Protein AF-A0A126LAU1-F1 (afdb_monomer_lite)

Secondary structure (DSSP, 8-state):
--------------------SHHHHHHHHHHHHHHHHHHHHHHHHHHHHTHHHHHHTTSHHHHHHHHHHTTT-EEE-SSSTTEEEEE-----TTTS-HHHHHHHHHTSSS---EEEEEEEEETT---SS-TTS--TTSEEEEEETTS-EEEE-TTSTTEEEEEESSHHHHHHHTTTT-HHHHHHTT--SS----TTGGG--SHHHHHHHHHHTTT-EEE-SSSTTEEEE-------GGG---HHHHHHHHTSEEEEEEEETT--GGGSEEEEE-TT--EEEEETT-TT---EEEESSHHHHHHHTTHHHH---EEESS--TTSPPPPPTTSHHHHHHHHTT-TT-HHHHHHHHHHHHHSTT-----SS-----

Sequence (373 aa):
METTKNRRVRFTGGLHEPAQDSTMCGNAELQSRERTKTRQRVYNESKRDLVDLLRVYTCLNSVRMFTFVNFGRRIPLAWPEGYQLVINNCRDENEYTDEKLDELAGLVCCPERLVVLGYVKKRGGIGSEPCYWFSKGDIVVLLGGAGRVYAHTWLLPQQLCRVGDTIDDFLRKGLKRFYYAHQLVSSLQFEVEDPEVDGVRSCRDVLCFRDRHIGRSFALRWPKNETLLFHRRRDSLAFVMCDEARRRLAEMCFFGSFGYKYFGDEGRISLYVTDDGQIFGFNDNDEDGRPRFVAEDFQQFRRIGVTQYYKSYVFRREQPEWALLPTCHLSRMFYQKTWRQADADVLFLIARNDERKKFPDAGTRSAVHDVVR

InterPro domains:
  IPR003360 US22-like [PF02393] (71-182)

Structure (mmCIF, N/CA/C/O backbone):
data_AF-A0A126LAU1-F1
#
_entry.id   AF-A0A126LAU1-F1
#
loop_
_atom_site.group_PDB
_atom_site.id
_atom_site.type_symbol
_atom_site.label_atom_id
_atom_site.label_alt_id
_atom_site.label_comp_id
_atom_site.label_asym_id
_atom_site.label_entity_id
_atom_site.label_seq_id
_atom_site.pdbx_PDB_ins_code
_atom_site.Cartn_x
_atom_site.Cartn_y
_atom_site.Cartn_z
_atom_site.occupancy
_atom_site.B_iso_or_equiv
_atom_site.auth_seq_id
_atom_site.auth_comp_id
_atom_site.auth_asym_id
_atom_site.auth_atom_id
_atom_site.pdbx_PDB_model_num
ATOM 1 N N . MET A 1 1 ? -60.721 55.797 35.625 1.00 35.62 1 MET A N 1
ATOM 2 C CA . MET A 1 1 ? -59.598 54.910 35.989 1.00 35.62 1 MET A CA 1
ATOM 3 C C . MET A 1 1 ? -58.668 54.834 34.799 1.00 35.62 1 MET A C 1
ATOM 5 O O . MET A 1 1 ? -59.108 54.501 33.706 1.00 35.62 1 MET A O 1
ATOM 9 N N . GLU A 1 2 ? -57.448 55.311 35.006 1.00 30.48 2 GLU A N 1
ATOM 10 C CA . GLU A 1 2 ? -56.430 55.582 33.994 1.00 30.48 2 GLU A CA 1
ATOM 11 C C . GLU A 1 2 ? -56.057 54.327 33.198 1.00 30.48 2 GLU A C 1
ATOM 13 O O . GLU A 1 2 ? -55.737 53.291 33.771 1.00 30.48 2 GLU A O 1
ATOM 18 N N . THR A 1 3 ? -56.052 54.432 31.870 1.00 30.42 3 THR A N 1
ATOM 19 C CA . THR A 1 3 ? -55.333 53.492 31.003 1.00 30.42 3 THR A CA 1
ATOM 20 C C . THR A 1 3 ? -54.277 54.280 30.242 1.00 30.42 3 THR A C 1
ATOM 22 O O . THR A 1 3 ? -54.545 55.109 29.372 1.00 30.42 3 THR A O 1
ATOM 25 N N . THR A 1 4 ? -53.047 54.096 30.697 1.00 31.89 4 THR A N 1
ATOM 26 C CA . THR A 1 4 ? -51.852 54.852 30.348 1.00 31.89 4 THR A CA 1
ATOM 27 C C . THR A 1 4 ? -51.399 54.549 28.921 1.00 31.89 4 THR A C 1
ATOM 29 O O . THR A 1 4 ? -51.119 53.410 28.552 1.00 31.89 4 THR A O 1
ATOM 32 N N . LYS A 1 5 ? -51.257 55.613 28.121 1.00 32.59 5 LYS A N 1
ATOM 33 C CA . LYS A 1 5 ? -50.411 55.637 26.922 1.00 32.59 5 LYS A CA 1
ATOM 34 C C . LYS A 1 5 ? -48.984 55.272 27.328 1.00 32.59 5 LYS A C 1
ATOM 36 O O . LYS A 1 5 ? -48.445 55.909 28.228 1.00 32.59 5 LYS A O 1
ATOM 41 N N . ASN A 1 6 ? -48.334 54.360 26.605 1.00 28.55 6 ASN A N 1
ATOM 42 C CA . ASN A 1 6 ? -46.876 54.324 26.610 1.00 28.55 6 ASN A CA 1
ATOM 43 C C . ASN A 1 6 ? -46.277 54.083 25.224 1.00 28.55 6 ASN A C 1
ATOM 45 O O . ASN A 1 6 ? -46.702 53.229 24.447 1.00 28.55 6 ASN A O 1
ATOM 49 N N . ARG A 1 7 ? -45.306 54.949 24.933 1.00 28.05 7 ARG A N 1
ATOM 50 C CA . ARG A 1 7 ? -44.534 55.097 23.702 1.00 28.05 7 ARG A CA 1
ATOM 51 C C . ARG A 1 7 ? -43.833 53.792 23.323 1.00 28.05 7 ARG A C 1
ATOM 53 O O . ARG A 1 7 ? -43.187 53.167 24.157 1.00 28.05 7 ARG A O 1
ATOM 60 N N . ARG A 1 8 ? -43.858 53.463 22.027 1.00 27.23 8 ARG A N 1
ATOM 61 C CA . ARG A 1 8 ? -42.934 52.499 21.413 1.00 27.23 8 ARG A CA 1
ATOM 62 C C . ARG A 1 8 ? -41.501 53.014 21.560 1.00 27.23 8 ARG A C 1
ATOM 64 O O . ARG A 1 8 ? -41.108 53.953 20.872 1.00 27.23 8 ARG A O 1
ATOM 71 N N . VAL A 1 9 ? -40.734 52.377 22.435 1.00 29.67 9 VAL A N 1
ATOM 72 C CA . VAL A 1 9 ? -39.275 52.490 22.480 1.00 29.67 9 VAL A CA 1
ATOM 73 C C . VAL A 1 9 ? -38.712 51.455 21.504 1.00 29.67 9 VAL A C 1
ATOM 75 O O . VAL A 1 9 ? -38.954 50.259 21.653 1.00 29.67 9 VAL A O 1
ATOM 78 N N . ARG A 1 10 ? -37.999 51.919 20.470 1.00 26.50 10 ARG A N 1
ATOM 79 C CA . ARG A 1 10 ? -37.157 51.069 19.619 1.00 26.50 10 ARG A CA 1
ATOM 80 C C . ARG A 1 10 ? -35.957 50.625 20.452 1.00 26.50 10 ARG A C 1
ATOM 82 O O . ARG A 1 10 ? -35.091 51.445 20.733 1.00 26.50 10 ARG A O 1
ATOM 89 N N . PHE A 1 11 ? -35.901 49.345 20.800 1.00 27.23 11 PHE A N 1
ATOM 90 C CA . PHE A 1 11 ? -34.659 48.702 21.211 1.00 27.23 11 PHE A CA 1
ATOM 91 C C . PHE A 1 11 ? -34.049 47.992 20.004 1.00 27.23 11 PHE A C 1
ATOM 93 O O . PHE A 1 11 ? -34.631 47.078 19.425 1.00 27.23 11 PHE A O 1
ATOM 100 N N . THR A 1 12 ? -32.878 48.474 19.610 1.00 32.56 12 THR A N 1
ATOM 101 C CA . THR A 1 12 ? -31.938 47.824 18.704 1.00 32.56 12 THR A CA 1
ATOM 102 C C . THR A 1 12 ? -31.334 46.613 19.415 1.00 32.56 12 THR A C 1
ATOM 104 O O . THR A 1 12 ? -30.447 46.768 20.249 1.00 32.56 12 THR A O 1
ATOM 107 N N . GLY A 1 13 ? -31.831 45.416 19.110 1.00 26.77 13 GLY A N 1
ATOM 108 C CA . GLY A 1 13 ? -31.193 44.150 19.467 1.00 26.77 13 GLY A CA 1
ATOM 109 C C . GLY A 1 13 ? -30.759 43.462 18.183 1.00 26.77 13 GLY A C 1
ATOM 110 O O . GLY A 1 13 ? -31.605 42.982 17.433 1.00 26.77 13 GLY A O 1
ATOM 111 N N . GLY A 1 14 ? -29.460 43.502 17.892 1.00 25.09 14 GLY A N 1
ATOM 112 C CA . GLY A 1 14 ? -28.881 42.859 16.720 1.00 25.09 14 GLY A CA 1
ATOM 113 C C . GLY A 1 14 ? -29.117 41.353 16.756 1.00 25.09 14 GLY A C 1
ATOM 114 O O . GLY A 1 14 ? -28.697 40.673 17.690 1.00 25.09 14 GLY A O 1
ATOM 115 N N . LEU A 1 15 ? -29.771 40.837 15.719 1.00 28.17 15 LEU A N 1
ATOM 116 C CA . LEU A 1 15 ? -29.673 39.433 15.350 1.00 28.17 15 LEU A CA 1
ATOM 117 C C . LEU A 1 15 ? -28.261 39.225 14.797 1.00 28.17 15 LEU A C 1
ATOM 119 O O . LEU A 1 15 ? -27.997 39.483 13.626 1.00 28.17 15 LEU A O 1
ATOM 123 N N . HIS A 1 16 ? -27.335 38.817 15.662 1.00 28.08 16 HIS A N 1
ATOM 124 C CA . HIS A 1 16 ? -26.109 38.182 15.205 1.00 28.08 16 HIS A CA 1
ATOM 125 C C . HIS A 1 16 ? -26.482 36.791 14.688 1.00 28.08 16 HIS A C 1
ATOM 127 O O . HIS A 1 16 ? -26.662 35.851 15.459 1.00 28.08 16 HIS A O 1
ATOM 133 N N . GLU A 1 17 ? -26.619 36.673 13.370 1.00 29.30 17 GLU A N 1
ATOM 134 C CA . GLU A 1 17 ? -26.402 35.402 12.687 1.00 29.30 17 GLU A CA 1
ATOM 135 C C . GLU A 1 17 ? -24.989 34.908 13.045 1.00 29.30 17 GLU A C 1
ATOM 137 O O . GLU A 1 17 ? -24.033 35.685 12.924 1.00 29.30 17 GLU A O 1
ATOM 142 N N . PRO A 1 18 ? -24.794 33.646 13.467 1.00 29.78 18 PRO A N 1
ATOM 143 C CA . PRO A 1 18 ? -23.463 33.069 13.491 1.00 29.78 18 PRO A CA 1
ATOM 144 C C . PRO A 1 18 ? -23.039 32.805 12.042 1.00 29.78 18 PRO A C 1
ATOM 146 O O . PRO A 1 18 ? -23.213 31.722 11.490 1.00 29.78 18 PRO A O 1
ATOM 149 N N . ALA A 1 19 ? -22.474 33.827 11.407 1.00 33.22 19 ALA A N 1
ATOM 150 C CA . ALA A 1 19 ? -21.720 33.700 10.173 1.00 33.22 19 ALA A CA 1
ATOM 151 C C . ALA A 1 19 ? -20.345 33.090 10.480 1.00 33.22 19 ALA A C 1
ATOM 153 O O . ALA A 1 19 ? -19.344 33.791 10.423 1.00 33.22 19 ALA A O 1
ATOM 154 N N . GLN A 1 20 ? -20.282 31.808 10.842 1.00 36.41 20 GLN A N 1
ATOM 155 C CA . GLN A 1 20 ? -19.025 31.070 11.021 1.00 36.41 20 GLN A CA 1
ATOM 156 C C . GLN A 1 20 ? -19.274 29.568 10.821 1.00 36.41 20 GLN A C 1
ATOM 158 O O . GLN A 1 20 ? -19.441 28.829 11.775 1.00 36.41 20 GLN A O 1
ATOM 163 N N . ASP A 1 21 ? -19.325 29.140 9.556 1.00 34.38 21 ASP A N 1
ATOM 164 C CA . ASP A 1 21 ? -19.104 27.730 9.163 1.00 34.38 21 ASP A CA 1
ATOM 165 C C . ASP A 1 21 ? -18.824 27.561 7.651 1.00 34.38 21 ASP A C 1
ATOM 167 O O . ASP A 1 21 ? -18.290 26.546 7.202 1.00 34.38 21 ASP A O 1
ATOM 171 N N . SER A 1 22 ? -19.084 28.584 6.830 1.00 32.91 22 SER A N 1
ATOM 172 C CA . SER A 1 22 ? -18.832 28.548 5.381 1.00 32.91 22 SER A CA 1
ATOM 173 C C . SER A 1 22 ? -17.364 28.791 4.984 1.00 32.91 22 SER A C 1
ATOM 175 O O . SER A 1 22 ? -16.914 28.301 3.946 1.00 32.91 22 SER A O 1
ATOM 177 N N . THR A 1 23 ? -16.576 29.491 5.805 1.00 32.91 23 THR A N 1
ATOM 178 C CA . THR A 1 23 ? -15.176 29.856 5.503 1.00 32.91 23 THR A CA 1
ATOM 179 C C . THR A 1 23 ? -14.178 28.715 5.735 1.00 32.91 23 THR A C 1
ATOM 181 O O . THR A 1 23 ? -13.206 28.587 4.989 1.00 32.91 23 THR A O 1
ATOM 184 N N . MET A 1 24 ? -14.426 27.841 6.718 1.00 30.33 24 MET A N 1
ATOM 185 C CA . MET A 1 24 ? -13.595 26.655 6.990 1.00 30.33 24 MET A CA 1
ATOM 186 C C . MET A 1 24 ? -13.754 25.586 5.896 1.00 30.33 24 MET A C 1
ATOM 188 O O . MET A 1 24 ? -12.768 25.001 5.443 1.00 30.33 24 MET A O 1
ATOM 192 N N . CYS A 1 25 ? -14.982 25.394 5.400 1.00 35.88 25 CYS A N 1
ATOM 193 C CA . CYS A 1 25 ? -15.272 24.464 4.308 1.00 35.88 25 CYS A CA 1
ATOM 194 C C . CYS A 1 25 ? -14.675 24.948 2.970 1.00 35.88 25 CYS A C 1
ATOM 196 O O . CYS A 1 25 ? -14.030 24.174 2.260 1.00 35.88 25 CYS A O 1
ATOM 198 N N . GLY A 1 26 ? -14.774 26.253 2.676 1.00 38.31 26 GLY A N 1
ATOM 199 C CA . GLY A 1 26 ? -14.201 26.855 1.466 1.00 38.31 26 GLY A CA 1
ATOM 200 C C . GLY A 1 26 ? -12.678 26.708 1.367 1.00 38.31 26 GLY A C 1
ATOM 201 O O . GLY A 1 26 ? -12.162 26.353 0.307 1.00 38.31 26 GLY A O 1
ATOM 202 N N . ASN A 1 27 ? -11.954 26.892 2.476 1.00 52.28 27 ASN A N 1
ATOM 203 C CA . ASN A 1 27 ? -10.495 26.748 2.509 1.00 52.28 27 ASN A CA 1
ATOM 204 C C . ASN A 1 27 ? -10.036 25.292 2.326 1.00 52.28 27 ASN A C 1
ATOM 206 O O . ASN A 1 27 ? -9.081 25.041 1.588 1.00 52.28 27 ASN A O 1
ATOM 210 N N . ALA A 1 28 ? -10.724 24.322 2.935 1.00 55.06 28 ALA A N 1
ATOM 211 C CA . ALA A 1 28 ? -10.410 22.903 2.759 1.00 55.06 28 ALA A CA 1
ATOM 212 C C . ALA A 1 28 ? -10.693 22.421 1.323 1.00 55.06 28 ALA A C 1
ATOM 214 O O . ALA A 1 28 ? -9.907 21.661 0.745 1.00 55.06 28 ALA A O 1
ATOM 215 N N . GLU A 1 29 ? -11.780 22.894 0.709 1.00 57.97 29 GLU A N 1
ATOM 216 C CA . GLU A 1 29 ? -12.104 22.595 -0.687 1.00 57.97 29 GLU A CA 1
ATOM 217 C C . GLU A 1 29 ? -11.129 23.244 -1.674 1.00 57.97 29 GLU A C 1
ATOM 219 O O . GLU A 1 29 ? -10.693 22.583 -2.621 1.00 57.97 29 GLU A O 1
ATOM 224 N N . LEU A 1 30 ? -10.737 24.502 -1.450 1.00 57.03 30 LEU A N 1
ATOM 225 C CA . LEU A 1 30 ? -9.714 25.197 -2.238 1.00 57.03 30 LEU A CA 1
ATOM 226 C C . LEU A 1 30 ? -8.367 24.470 -2.163 1.00 57.03 30 LEU A C 1
ATOM 228 O O . LEU A 1 30 ? -7.813 24.114 -3.205 1.00 57.03 30 LEU A O 1
ATOM 232 N N . GLN A 1 31 ? -7.898 24.129 -0.959 1.00 64.31 31 GLN A N 1
ATOM 233 C CA . GLN A 1 31 ? -6.663 23.357 -0.770 1.00 64.31 31 GLN A CA 1
ATOM 234 C C . GLN A 1 31 ? -6.743 21.966 -1.421 1.00 64.31 31 GLN A C 1
ATOM 236 O O . GLN A 1 31 ? -5.778 21.491 -2.023 1.00 64.31 31 GLN A O 1
ATOM 241 N N . SER A 1 32 ? -7.898 21.299 -1.352 1.00 66.44 32 SER A N 1
ATOM 242 C CA . SER A 1 32 ? -8.135 20.011 -2.017 1.00 66.44 32 SER A CA 1
ATOM 243 C C . SER A 1 32 ? -8.088 20.128 -3.548 1.00 66.44 32 SER A C 1
ATOM 245 O O . SER A 1 32 ? -7.472 19.296 -4.232 1.00 66.44 32 SER A O 1
ATOM 247 N N . ARG A 1 33 ? -8.679 21.192 -4.108 1.00 67.50 33 ARG A N 1
ATOM 248 C CA . ARG A 1 33 ? -8.654 21.494 -5.547 1.00 67.50 33 ARG A CA 1
ATOM 249 C C . ARG A 1 33 ? -7.242 21.821 -6.026 1.00 67.50 33 ARG A C 1
ATOM 251 O O . ARG A 1 33 ? -6.821 21.289 -7.053 1.00 67.50 33 ARG A O 1
ATOM 258 N N . GLU A 1 34 ? -6.491 22.627 -5.284 1.00 72.38 34 GLU A N 1
ATOM 259 C CA . GLU A 1 34 ? -5.097 22.961 -5.600 1.00 72.38 34 GLU A CA 1
ATOM 260 C C . GLU A 1 34 ? -4.191 21.729 -5.562 1.00 72.38 34 GLU A C 1
ATOM 262 O O . GLU A 1 34 ? -3.479 21.463 -6.530 1.00 72.38 34 GLU A O 1
ATOM 267 N N . ARG A 1 35 ? -4.301 20.892 -4.520 1.00 74.12 35 ARG A N 1
ATOM 268 C CA . ARG A 1 35 ? -3.586 19.603 -4.447 1.00 74.12 35 ARG A CA 1
ATOM 269 C C . ARG A 1 35 ? -3.904 18.704 -5.641 1.00 74.12 35 ARG A C 1
ATOM 271 O O . ARG A 1 35 ? -3.020 18.025 -6.163 1.00 74.12 35 ARG A O 1
ATOM 278 N N . THR A 1 36 ? -5.155 18.701 -6.096 1.00 77.25 36 THR A N 1
ATOM 279 C CA . THR A 1 36 ? -5.577 17.912 -7.262 1.00 77.25 36 THR A CA 1
ATOM 280 C C . THR A 1 36 ? -4.963 18.441 -8.560 1.00 77.25 36 THR A C 1
ATOM 282 O O . THR A 1 36 ? -4.430 17.652 -9.341 1.00 77.25 36 THR A O 1
ATOM 285 N N . LYS A 1 37 ? -4.940 19.766 -8.762 1.00 81.12 37 LYS A N 1
ATOM 286 C CA . LYS A 1 37 ? -4.275 20.402 -9.915 1.00 81.12 37 LYS A CA 1
ATOM 287 C C . LYS A 1 37 ? -2.770 20.124 -9.931 1.00 81.12 37 LYS A C 1
ATOM 289 O O . LYS A 1 37 ? -2.233 19.741 -10.970 1.00 81.12 37 LYS A O 1
ATOM 294 N N . THR A 1 38 ? -2.102 20.248 -8.785 1.00 83.25 38 THR A N 1
ATOM 295 C CA . THR A 1 38 ? -0.665 19.964 -8.654 1.00 83.25 38 THR A CA 1
ATOM 296 C C . THR A 1 38 ? -0.353 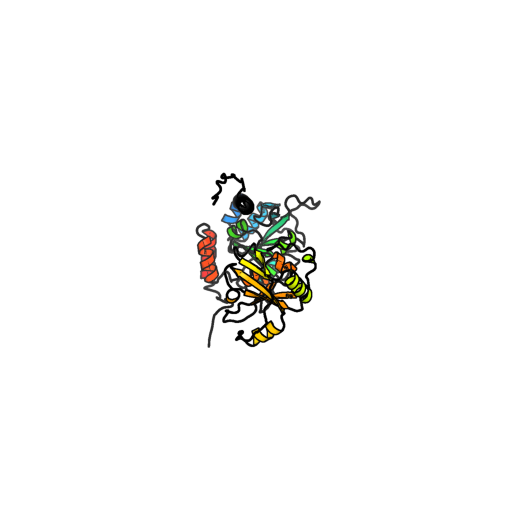18.510 -8.992 1.00 83.25 38 THR A C 1
ATOM 298 O O . THR A 1 38 ? 0.536 18.247 -9.799 1.00 83.25 38 THR A O 1
ATOM 301 N N . ARG A 1 39 ? -1.132 17.553 -8.470 1.00 83.44 39 ARG A N 1
ATOM 302 C CA . ARG A 1 39 ? -0.970 16.126 -8.802 1.00 83.44 39 ARG A CA 1
ATOM 303 C C . ARG A 1 39 ? -1.184 15.837 -10.283 1.00 83.44 39 ARG A C 1
ATOM 305 O O . ARG A 1 39 ? -0.431 15.056 -10.854 1.00 83.44 39 ARG A O 1
ATOM 312 N N . GLN A 1 40 ? -2.167 16.480 -10.914 1.00 86.06 40 GLN A N 1
ATOM 313 C CA . GLN A 1 40 ? -2.403 16.326 -12.349 1.00 86.06 40 GLN A CA 1
ATOM 314 C C . GLN A 1 40 ? -1.231 16.865 -13.181 1.00 86.06 40 GLN A C 1
ATOM 316 O O . GLN A 1 40 ? -0.842 16.245 -14.169 1.00 86.06 40 GLN A O 1
ATOM 321 N N . ARG A 1 41 ? -0.638 17.995 -12.772 1.00 88.06 41 ARG A N 1
ATOM 322 C CA . ARG A 1 41 ? 0.554 18.556 -13.422 1.00 88.06 41 ARG A CA 1
ATOM 323 C C . ARG A 1 41 ? 1.748 17.610 -13.312 1.00 88.06 41 ARG A C 1
ATOM 325 O O . ARG A 1 41 ? 2.367 17.334 -14.334 1.00 88.06 41 ARG A O 1
ATOM 332 N N . VAL A 1 42 ? 2.016 17.093 -12.109 1.00 88.44 42 VAL A N 1
ATOM 333 C CA . VAL A 1 42 ? 3.080 16.104 -11.874 1.00 88.44 42 VAL A CA 1
ATOM 334 C C . VAL A 1 42 ? 2.854 14.869 -12.740 1.00 88.44 42 VAL A C 1
ATOM 336 O O . VAL A 1 42 ? 3.750 14.476 -13.469 1.00 88.44 42 VAL A O 1
ATOM 339 N N . TYR A 1 43 ? 1.639 14.318 -12.762 1.00 88.00 43 TYR A N 1
ATOM 340 C CA . TYR A 1 43 ? 1.311 13.185 -13.630 1.00 88.00 43 TYR A CA 1
ATOM 341 C C . TYR A 1 43 ? 1.607 13.465 -15.115 1.00 88.00 43 TYR A C 1
ATOM 343 O O . TYR A 1 43 ? 2.225 12.637 -15.779 1.00 88.00 43 TYR A O 1
ATOM 351 N N . ASN A 1 44 ? 1.208 14.628 -15.641 1.00 87.62 44 ASN A N 1
ATOM 352 C CA . ASN A 1 44 ? 1.450 14.988 -17.043 1.00 87.62 44 ASN A CA 1
ATOM 353 C C . ASN A 1 44 ? 2.946 15.182 -17.362 1.00 87.62 44 ASN A C 1
ATOM 355 O O . ASN A 1 44 ? 3.374 14.962 -18.493 1.00 87.62 44 ASN A O 1
ATOM 359 N N . GLU A 1 45 ? 3.741 15.646 -16.399 1.00 89.56 45 GLU A N 1
ATOM 360 C CA . GLU A 1 45 ? 5.202 15.732 -16.503 1.00 89.56 45 GLU A CA 1
ATOM 361 C C . GLU A 1 45 ? 5.819 14.332 -16.524 1.00 89.56 45 GLU A C 1
ATOM 363 O O . GLU A 1 45 ? 6.409 13.947 -17.530 1.00 89.56 45 GLU A O 1
ATOM 368 N N . SER A 1 46 ? 5.542 13.515 -15.506 1.00 87.88 46 SER A N 1
ATOM 369 C CA . SER A 1 46 ? 6.057 12.148 -15.399 1.00 87.88 46 SER A CA 1
ATOM 370 C C . SER A 1 46 ? 5.661 11.271 -16.588 1.00 87.88 46 SER A C 1
ATOM 372 O O . SER A 1 46 ? 6.455 10.456 -17.050 1.00 87.88 46 SER A O 1
ATOM 374 N N . LYS A 1 47 ? 4.445 11.447 -17.123 1.00 87.81 47 LYS A N 1
ATOM 375 C CA . LYS A 1 47 ? 3.977 10.731 -18.317 1.00 87.81 47 LYS A CA 1
ATOM 376 C C . LYS A 1 47 ? 4.762 11.113 -19.570 1.00 87.81 47 LYS A C 1
ATOM 378 O O . LYS A 1 47 ? 5.064 10.237 -20.374 1.00 87.81 47 LYS A O 1
ATOM 383 N N . ARG A 1 48 ? 5.100 12.396 -19.738 1.00 87.12 48 ARG A N 1
ATOM 384 C CA . ARG A 1 48 ? 5.973 12.842 -20.835 1.00 87.12 48 ARG A CA 1
ATOM 385 C C . ARG A 1 48 ? 7.374 12.272 -20.670 1.00 87.12 48 ARG A C 1
ATOM 387 O O . ARG A 1 48 ? 7.951 11.815 -21.650 1.00 87.12 48 ARG A O 1
ATOM 394 N N . ASP A 1 49 ? 7.879 12.232 -19.441 1.00 85.50 49 ASP A N 1
ATOM 395 C CA . ASP A 1 49 ? 9.218 11.714 -19.187 1.00 85.50 49 ASP A CA 1
ATOM 396 C C . ASP A 1 49 ? 9.355 10.199 -19.367 1.00 85.50 49 ASP A C 1
ATOM 398 O O . ASP A 1 49 ? 10.435 9.711 -19.691 1.00 85.50 49 ASP A O 1
ATOM 402 N N . LEU A 1 50 ? 8.263 9.455 -19.199 1.00 86.19 50 LEU A N 1
ATOM 403 C CA . LEU A 1 50 ? 8.216 8.005 -19.388 1.00 86.19 50 LEU A CA 1
ATOM 404 C C . LEU A 1 50 ? 7.573 7.580 -20.713 1.00 86.19 50 LEU A C 1
ATOM 406 O O . LEU A 1 50 ? 7.242 6.407 -20.868 1.00 86.19 50 LEU A O 1
ATOM 410 N N . VAL A 1 51 ? 7.391 8.487 -21.679 1.00 86.12 51 VAL A N 1
ATOM 411 C CA . VAL A 1 51 ? 6.683 8.165 -22.932 1.00 86.12 51 VAL A CA 1
ATOM 412 C C . VAL A 1 51 ? 7.315 6.993 -23.688 1.00 86.12 51 VAL A C 1
ATOM 414 O O . VAL A 1 51 ? 6.592 6.154 -24.222 1.00 86.12 51 VAL A O 1
ATOM 417 N N . ASP A 1 52 ? 8.643 6.886 -23.685 1.00 85.12 52 ASP A N 1
ATOM 418 C CA . ASP A 1 52 ? 9.338 5.786 -24.357 1.00 85.12 52 ASP A CA 1
ATOM 419 C C . ASP A 1 52 ? 9.169 4.468 -23.602 1.00 85.12 52 ASP A C 1
ATOM 421 O O . ASP A 1 52 ? 8.911 3.442 -24.226 1.00 85.12 52 ASP A O 1
ATOM 425 N N . LEU A 1 53 ? 9.195 4.494 -22.263 1.00 85.94 53 LEU A N 1
ATOM 426 C CA . LEU A 1 53 ? 8.868 3.321 -21.448 1.00 85.94 53 LEU A CA 1
ATOM 427 C C . LEU A 1 53 ? 7.441 2.842 -21.733 1.00 85.94 53 LEU A C 1
ATOM 429 O O . LEU A 1 53 ? 7.227 1.651 -21.940 1.00 85.94 53 LEU A O 1
ATOM 433 N N . LEU A 1 54 ? 6.478 3.766 -21.810 1.00 84.31 54 LEU A N 1
ATOM 434 C CA . LEU A 1 54 ? 5.074 3.465 -22.111 1.00 84.31 54 LEU A CA 1
ATOM 435 C C . LEU A 1 54 ? 4.878 2.795 -23.480 1.00 84.31 54 LEU A C 1
ATOM 437 O O . LEU A 1 54 ? 3.853 2.160 -23.694 1.00 84.31 54 LEU A O 1
ATOM 441 N N . ARG A 1 55 ? 5.850 2.892 -24.393 1.00 82.00 55 ARG A N 1
ATOM 442 C CA . ARG A 1 55 ? 5.817 2.230 -25.706 1.00 82.00 55 ARG A CA 1
ATOM 443 C C . ARG A 1 55 ? 6.444 0.838 -25.711 1.00 82.00 55 ARG A C 1
ATOM 445 O O . ARG A 1 55 ? 6.241 0.104 -26.672 1.00 82.00 55 ARG A O 1
ATOM 452 N N . VAL A 1 56 ? 7.224 0.484 -24.688 1.00 82.75 56 VAL A N 1
ATOM 453 C CA . VAL A 1 56 ? 8.084 -0.713 -24.727 1.00 82.75 56 VAL A CA 1
ATOM 454 C C . VAL A 1 56 ? 8.012 -1.597 -23.482 1.00 82.75 56 VAL A C 1
ATOM 456 O O . VAL A 1 56 ? 8.667 -2.636 -23.438 1.00 82.75 56 VAL A O 1
ATOM 459 N N . TYR A 1 57 ? 7.233 -1.217 -22.467 1.00 82.44 57 TYR A N 1
ATOM 460 C CA . TYR A 1 57 ? 7.253 -1.861 -21.149 1.00 82.44 57 TYR A CA 1
ATOM 461 C C . TYR A 1 57 ? 6.821 -3.333 -21.125 1.00 82.44 57 TYR A C 1
ATOM 463 O O . TYR A 1 57 ? 7.058 -4.022 -20.137 1.00 82.44 57 TYR A O 1
ATOM 471 N N . THR A 1 58 ? 6.195 -3.817 -22.195 1.00 79.31 58 THR A N 1
ATOM 472 C CA . THR A 1 58 ? 5.794 -5.219 -22.360 1.00 79.31 58 THR A CA 1
ATOM 473 C C . THR A 1 58 ? 6.954 -6.117 -22.808 1.00 79.31 58 THR A C 1
ATOM 475 O O . THR A 1 58 ? 6.820 -7.339 -22.840 1.00 79.31 58 THR A O 1
ATOM 478 N N . CYS A 1 59 ? 8.110 -5.533 -23.143 1.00 83.06 59 CYS A N 1
ATOM 479 C CA . CYS A 1 59 ? 9.335 -6.236 -23.502 1.00 83.06 59 CYS A CA 1
ATOM 480 C C . CYS A 1 59 ? 10.441 -5.917 -22.488 1.00 83.06 59 CYS A C 1
ATOM 482 O O . CYS A 1 59 ? 11.000 -4.820 -22.481 1.00 83.06 59 CYS A O 1
ATOM 484 N N . LEU A 1 60 ? 10.814 -6.897 -21.660 1.00 78.88 60 LEU A N 1
ATOM 485 C CA . LEU A 1 60 ? 11.817 -6.709 -20.600 1.00 78.88 60 LEU A CA 1
ATOM 486 C C . LEU A 1 60 ? 13.178 -6.237 -21.128 1.00 78.88 60 LEU A C 1
ATOM 488 O O . LEU A 1 60 ? 13.817 -5.401 -20.497 1.00 78.88 60 LEU A O 1
ATOM 492 N N . ASN A 1 61 ? 13.613 -6.717 -22.296 1.00 83.62 61 ASN A N 1
ATOM 493 C CA . ASN A 1 61 ? 14.866 -6.262 -22.907 1.00 83.62 61 ASN A CA 1
ATOM 494 C C . ASN A 1 61 ? 14.799 -4.778 -23.285 1.00 83.62 61 ASN A C 1
ATOM 496 O O . ASN A 1 61 ? 15.760 -4.040 -23.082 1.00 83.62 61 ASN A O 1
ATOM 500 N N . SER A 1 62 ? 13.649 -4.319 -23.778 1.00 86.75 62 SER A N 1
ATOM 501 C CA . SER A 1 62 ? 13.434 -2.908 -24.083 1.00 86.75 62 SER A CA 1
ATOM 502 C C . SER A 1 62 ? 13.326 -2.057 -22.818 1.00 86.75 62 SER A C 1
ATOM 504 O O . SER A 1 62 ? 13.817 -0.934 -22.817 1.00 86.75 62 SER A O 1
ATOM 506 N N . VAL A 1 63 ? 12.766 -2.589 -21.726 1.00 86.44 63 VAL A N 1
ATOM 507 C CA . VAL A 1 63 ? 12.792 -1.937 -20.403 1.00 86.44 63 VAL A CA 1
ATOM 508 C C . VAL A 1 63 ? 14.226 -1.795 -19.896 1.00 86.44 63 VAL A C 1
ATOM 510 O O . VAL A 1 63 ? 14.614 -0.704 -19.492 1.00 86.44 63 VAL A O 1
ATOM 513 N N . ARG A 1 64 ? 15.035 -2.860 -19.965 1.00 85.88 64 ARG A N 1
ATOM 514 C CA . ARG A 1 64 ? 16.460 -2.831 -19.591 1.00 85.88 64 ARG A CA 1
ATOM 515 C C . ARG A 1 64 ? 17.244 -1.822 -20.437 1.00 85.88 64 ARG A C 1
ATOM 517 O O . ARG A 1 64 ? 18.056 -1.067 -19.913 1.00 85.88 64 ARG A O 1
ATOM 524 N N . MET A 1 65 ? 16.967 -1.748 -21.740 1.00 87.12 65 MET A N 1
ATOM 525 C CA . MET A 1 65 ? 17.577 -0.729 -22.596 1.00 87.12 65 MET A CA 1
ATOM 526 C C . MET A 1 65 ? 17.094 0.681 -22.234 1.00 87.12 65 MET A C 1
ATOM 528 O O . MET A 1 65 ? 17.890 1.616 -22.193 1.00 87.12 65 MET A O 1
ATOM 532 N N . PHE A 1 66 ? 15.805 0.847 -21.929 1.00 89.75 66 PHE A N 1
ATOM 533 C CA . PHE A 1 66 ? 15.254 2.124 -21.485 1.00 89.75 66 PHE A CA 1
ATOM 534 C C . PHE A 1 66 ? 15.950 2.615 -20.213 1.00 89.75 66 PHE A C 1
ATOM 536 O O . PHE A 1 66 ? 16.363 3.775 -20.175 1.00 89.75 66 PHE A O 1
ATOM 543 N N . THR A 1 67 ? 16.112 1.757 -19.198 1.00 88.62 67 THR A N 1
ATOM 544 C CA . THR A 1 67 ? 16.784 2.128 -17.944 1.00 88.62 67 THR A CA 1
ATOM 545 C C . THR A 1 67 ? 18.257 2.444 -18.163 1.00 88.62 67 THR A C 1
ATOM 547 O O . THR A 1 67 ? 18.767 3.384 -17.559 1.00 88.62 67 THR A O 1
ATOM 550 N N . PHE A 1 68 ? 18.919 1.730 -19.078 1.00 87.56 68 PHE A N 1
ATOM 551 C CA . PHE A 1 68 ? 20.290 2.018 -19.487 1.00 87.56 68 PHE A CA 1
ATOM 552 C C . PHE A 1 68 ? 20.437 3.404 -20.129 1.00 87.56 68 PHE A C 1
ATOM 554 O O . PHE A 1 68 ? 21.265 4.197 -19.686 1.00 87.56 68 PHE A O 1
ATOM 561 N N . VAL A 1 69 ? 19.614 3.718 -21.134 1.00 88.56 69 VAL A N 1
ATOM 562 C CA . VAL A 1 69 ? 19.659 5.001 -21.862 1.00 88.56 69 VAL A CA 1
ATOM 563 C C . VAL A 1 69 ? 19.242 6.173 -20.976 1.00 88.56 69 VAL A C 1
ATOM 565 O O . VAL A 1 69 ? 19.797 7.262 -21.085 1.00 88.56 69 VAL A O 1
ATOM 568 N N . ASN A 1 70 ? 18.267 5.961 -20.091 1.00 89.00 70 ASN A N 1
ATOM 569 C CA . ASN A 1 70 ? 17.707 7.000 -19.228 1.00 89.00 70 ASN A CA 1
ATOM 570 C C . ASN A 1 70 ? 18.306 6.977 -17.814 1.00 89.00 70 ASN A C 1
ATOM 572 O O . ASN A 1 70 ? 17.682 7.482 -16.881 1.00 89.00 70 ASN A O 1
ATOM 576 N N . PHE A 1 71 ? 19.492 6.395 -17.630 1.00 87.94 71 PHE A N 1
ATOM 577 C CA . PHE A 1 71 ? 20.142 6.320 -16.325 1.00 87.94 71 PHE A CA 1
ATOM 578 C C . PHE A 1 71 ? 20.277 7.704 -15.668 1.00 87.94 71 PHE A C 1
ATOM 580 O O . PHE A 1 71 ? 20.674 8.682 -16.300 1.00 87.94 71 PHE A O 1
ATOM 587 N N . GLY A 1 72 ? 19.922 7.795 -14.386 1.00 85.31 72 GLY A N 1
ATOM 588 C CA . GLY A 1 72 ? 19.949 9.035 -13.612 1.00 85.31 72 GLY A CA 1
ATOM 589 C C . GLY A 1 72 ? 18.788 9.991 -13.902 1.00 85.31 72 GLY A C 1
ATOM 590 O O . GLY A 1 72 ? 18.650 11.000 -13.201 1.00 85.31 72 GLY A O 1
ATOM 591 N N . ARG A 1 73 ? 17.922 9.689 -14.883 1.00 89.31 73 ARG A N 1
ATOM 592 C CA . ARG A 1 73 ? 16.715 10.479 -15.157 1.00 89.31 73 ARG A CA 1
ATOM 593 C C . ARG A 1 73 ? 15.800 10.472 -13.937 1.00 89.31 73 ARG A C 1
ATOM 595 O O . ARG A 1 73 ? 15.620 9.451 -13.280 1.00 89.31 73 ARG A O 1
ATOM 602 N N . ARG A 1 74 ? 15.207 11.625 -13.634 1.00 90.69 74 ARG A N 1
ATOM 603 C CA . ARG A 1 74 ? 14.377 11.838 -12.445 1.00 90.69 74 ARG A CA 1
ATOM 604 C C . ARG A 1 74 ? 12.935 12.065 -12.856 1.00 90.69 74 ARG A C 1
ATOM 606 O O . ARG A 1 74 ? 12.654 12.996 -13.598 1.00 90.69 74 ARG A O 1
ATOM 613 N N . ILE A 1 75 ? 12.044 11.230 -12.344 1.00 92.56 75 ILE A N 1
ATOM 614 C CA . ILE A 1 75 ? 10.615 11.254 -12.633 1.00 92.56 75 ILE A CA 1
ATOM 615 C C . ILE A 1 75 ? 9.883 11.656 -11.352 1.00 92.56 75 ILE A C 1
ATOM 617 O O . ILE A 1 75 ? 9.934 10.908 -10.370 1.00 92.56 75 ILE A O 1
ATOM 621 N N . PRO A 1 76 ? 9.211 12.815 -11.297 1.00 92.38 76 PRO A N 1
ATOM 622 C CA . PRO A 1 76 ? 8.530 13.232 -10.080 1.00 92.38 76 PRO A CA 1
ATOM 623 C C . PRO A 1 76 ? 7.382 12.271 -9.738 1.00 92.38 76 PRO A C 1
ATOM 625 O O . PRO A 1 76 ? 6.685 11.758 -10.616 1.00 92.38 76 PRO A O 1
ATOM 628 N N . LEU A 1 77 ? 7.177 12.013 -8.445 1.00 93.56 77 LEU A N 1
ATOM 629 C CA . LEU A 1 77 ? 6.071 11.185 -7.970 1.00 93.56 77 LEU A CA 1
ATOM 630 C C . LEU A 1 77 ? 4.872 12.057 -7.599 1.00 93.56 77 LEU A C 1
ATOM 632 O O . LEU A 1 77 ? 5.010 13.076 -6.925 1.00 93.56 77 LEU A O 1
ATOM 636 N N . ALA A 1 78 ? 3.666 11.613 -7.963 1.00 91.88 78 ALA A N 1
ATOM 637 C CA . ALA A 1 78 ? 2.432 12.259 -7.508 1.00 91.88 78 ALA A CA 1
ATOM 638 C C . ALA A 1 78 ? 2.227 12.133 -5.985 1.00 91.88 78 ALA A C 1
ATOM 640 O O . ALA A 1 78 ? 1.501 12.932 -5.387 1.00 91.88 78 ALA A O 1
ATOM 641 N N . TRP A 1 79 ? 2.828 11.110 -5.365 1.00 92.62 79 TRP A N 1
ATOM 642 C CA . TRP A 1 79 ? 2.916 10.942 -3.917 1.00 92.62 79 TRP A CA 1
ATOM 643 C C . TRP A 1 79 ? 4.034 9.938 -3.544 1.00 92.62 79 TRP A C 1
ATOM 645 O O . TRP A 1 79 ? 4.145 8.904 -4.210 1.00 92.62 79 TRP A O 1
ATOM 655 N N . PRO A 1 80 ? 4.808 10.157 -2.467 1.00 92.31 80 PRO A N 1
ATOM 656 C CA . PRO A 1 80 ? 4.801 11.351 -1.627 1.00 92.31 80 PRO A CA 1
ATOM 657 C C . PRO A 1 80 ? 5.304 12.593 -2.373 1.00 92.31 80 PRO A C 1
ATOM 659 O O . PRO A 1 80 ? 6.120 12.509 -3.288 1.00 92.31 80 PRO A O 1
ATOM 662 N N . GLU A 1 81 ? 4.769 13.756 -2.005 1.00 89.62 81 GLU A N 1
ATOM 663 C CA . GLU A 1 81 ? 5.147 15.032 -2.618 1.00 89.62 81 GLU A CA 1
ATOM 664 C C . GLU A 1 81 ? 6.606 15.369 -2.279 1.00 89.62 81 GLU A C 1
ATOM 666 O O . GLU A 1 81 ? 7.078 15.103 -1.174 1.00 89.62 81 GLU A O 1
ATOM 671 N N . GLY A 1 82 ? 7.343 15.921 -3.246 1.00 88.75 82 GLY A N 1
ATOM 672 C CA . GLY A 1 82 ? 8.773 16.193 -3.081 1.00 88.75 82 GLY A CA 1
ATOM 673 C C . GLY A 1 82 ? 9.674 14.961 -3.213 1.00 88.75 82 GLY A C 1
ATOM 674 O O . GLY A 1 82 ? 10.860 15.06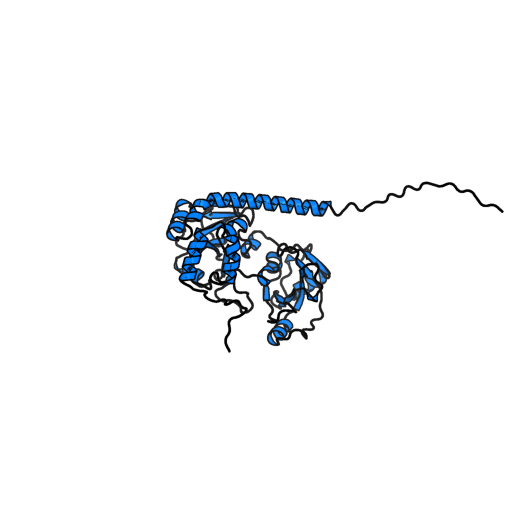5 -2.922 1.00 88.75 82 GLY A O 1
ATOM 675 N N . TYR A 1 83 ? 9.154 13.822 -3.675 1.00 92.25 83 TYR A N 1
ATOM 676 C CA . TYR A 1 83 ? 9.947 12.640 -4.022 1.00 92.25 83 TYR A CA 1
ATOM 677 C C . TYR A 1 83 ? 9.921 12.374 -5.529 1.00 92.25 83 TYR A C 1
ATOM 679 O O . TYR A 1 83 ? 9.015 12.799 -6.249 1.00 92.25 83 TYR A O 1
ATOM 687 N N . GLN A 1 84 ? 10.943 11.671 -6.004 1.00 92.94 84 GLN A N 1
ATOM 688 C CA . GLN A 1 84 ? 11.139 11.329 -7.408 1.00 92.94 84 GLN A CA 1
ATOM 689 C C . GLN A 1 84 ? 11.655 9.895 -7.537 1.00 92.94 84 GLN A C 1
ATOM 691 O O . GLN A 1 84 ? 12.440 9.437 -6.709 1.00 92.94 84 GLN A O 1
ATOM 696 N N . LEU A 1 85 ? 11.222 9.204 -8.585 1.00 93.44 85 LEU A N 1
ATOM 697 C CA . LEU A 1 85 ? 11.841 7.976 -9.059 1.00 93.44 85 LEU A CA 1
ATOM 698 C C . LEU A 1 85 ? 13.083 8.353 -9.868 1.00 93.44 85 LEU A C 1
ATOM 700 O O . LEU A 1 85 ? 12.984 9.061 -10.867 1.00 93.44 85 LEU A O 1
ATOM 704 N N . VAL A 1 86 ? 14.248 7.894 -9.432 1.00 91.69 86 VAL A N 1
ATOM 705 C CA . VAL A 1 86 ? 15.506 8.026 -10.162 1.00 91.69 86 VAL A CA 1
ATOM 706 C C . VAL A 1 86 ? 15.722 6.737 -10.936 1.00 91.69 86 VAL A C 1
ATOM 708 O O . VAL A 1 86 ? 15.897 5.682 -10.327 1.00 91.69 86 VAL A O 1
ATOM 711 N N . ILE A 1 87 ? 15.669 6.822 -12.264 1.00 91.12 87 ILE A N 1
ATOM 712 C CA . ILE A 1 87 ? 15.901 5.684 -13.151 1.00 91.12 87 ILE A CA 1
ATOM 713 C C . ILE A 1 87 ? 17.325 5.189 -12.933 1.00 91.12 87 ILE A C 1
ATOM 715 O O . ILE A 1 87 ? 18.282 5.961 -13.017 1.00 91.12 87 ILE A O 1
ATOM 719 N N . ASN A 1 88 ? 17.454 3.902 -12.641 1.00 86.00 88 ASN A N 1
ATOM 720 C CA . ASN A 1 88 ? 18.739 3.261 -12.422 1.00 86.00 88 ASN A CA 1
ATOM 721 C C . ASN A 1 88 ? 18.846 2.047 -13.353 1.00 86.00 88 ASN A C 1
ATOM 723 O O . ASN A 1 88 ? 17.860 1.358 -13.600 1.00 86.00 88 ASN A O 1
ATOM 727 N N . ASN A 1 89 ? 20.035 1.823 -13.907 1.00 74.50 89 ASN A N 1
ATOM 728 C CA . ASN A 1 89 ? 20.328 0.753 -14.853 1.00 74.50 89 ASN A CA 1
ATOM 729 C C . ASN A 1 89 ? 20.900 -0.500 -14.171 1.00 74.50 89 ASN A C 1
ATOM 731 O O . ASN A 1 89 ? 21.441 -1.359 -14.858 1.00 74.50 89 ASN A O 1
ATOM 735 N N . CYS A 1 90 ? 20.785 -0.586 -12.842 1.00 61.50 90 CYS A N 1
ATOM 736 C CA . CYS A 1 90 ? 21.221 -1.687 -11.985 1.00 61.50 90 CYS A CA 1
ATOM 737 C C . CYS A 1 90 ? 22.590 -2.254 -12.343 1.00 61.50 90 CYS A C 1
ATOM 739 O O . CYS A 1 90 ? 22.803 -3.458 -12.295 1.00 61.50 90 CYS A O 1
ATOM 741 N N . ARG A 1 91 ? 23.541 -1.363 -12.638 1.00 53.50 91 ARG A N 1
ATOM 742 C CA . ARG A 1 91 ? 24.969 -1.697 -12.590 1.00 53.50 91 ARG A CA 1
ATOM 743 C C . ARG A 1 91 ? 25.506 -1.838 -11.157 1.00 53.50 91 ARG A C 1
ATOM 745 O O . ARG A 1 91 ? 26.678 -2.141 -10.986 1.00 53.50 91 ARG A O 1
ATOM 752 N N . ASP A 1 92 ? 24.659 -1.659 -10.142 1.00 52.28 92 ASP A N 1
ATOM 753 C CA . ASP A 1 92 ? 24.927 -2.109 -8.773 1.00 52.28 92 ASP A CA 1
ATOM 754 C C . ASP A 1 92 ? 24.633 -3.613 -8.675 1.00 52.28 92 ASP A C 1
ATOM 756 O O . ASP A 1 92 ? 23.592 -4.027 -8.163 1.00 52.28 92 ASP A O 1
ATOM 760 N N . GLU A 1 93 ? 25.552 -4.429 -9.193 1.00 50.47 93 GLU A N 1
ATOM 761 C CA . GLU A 1 93 ? 25.489 -5.901 -9.272 1.00 50.47 93 GLU A CA 1
ATOM 762 C C . GLU A 1 93 ? 25.317 -6.616 -7.910 1.00 50.47 93 GLU A C 1
ATOM 764 O O . GLU A 1 93 ? 25.203 -7.836 -7.868 1.00 50.47 93 GLU A O 1
ATOM 769 N N . ASN A 1 94 ? 25.248 -5.891 -6.787 1.00 55.66 94 ASN A N 1
ATOM 770 C CA . ASN A 1 94 ? 25.366 -6.475 -5.450 1.00 55.66 94 ASN A CA 1
ATOM 771 C C . ASN A 1 94 ? 24.056 -6.593 -4.644 1.00 55.66 94 ASN A C 1
ATOM 773 O O . ASN A 1 94 ? 24.053 -7.322 -3.656 1.00 55.66 94 ASN A O 1
ATOM 777 N N . GLU A 1 95 ? 22.950 -5.913 -4.997 1.00 70.94 95 GLU A N 1
ATOM 778 C CA . GLU A 1 95 ? 21.760 -5.870 -4.105 1.00 70.94 95 GLU A CA 1
ATOM 779 C C . GLU A 1 95 ? 20.439 -6.370 -4.737 1.00 70.94 95 GLU A C 1
ATOM 781 O O . GLU A 1 95 ? 19.578 -6.874 -4.017 1.00 70.94 95 GLU A O 1
ATOM 786 N N . TYR A 1 96 ? 20.257 -6.291 -6.062 1.00 82.31 96 TYR A N 1
ATOM 787 C CA . TYR A 1 96 ? 19.096 -6.872 -6.769 1.00 82.31 96 TYR A CA 1
ATOM 788 C C . TYR A 1 96 ? 19.563 -7.746 -7.931 1.00 82.31 96 TYR A C 1
ATOM 790 O O . TYR A 1 96 ? 19.334 -7.423 -9.097 1.00 82.31 96 TYR A O 1
ATOM 798 N N . THR A 1 97 ? 20.246 -8.838 -7.591 1.00 85.62 97 THR A N 1
ATOM 799 C CA . THR A 1 97 ? 20.643 -9.866 -8.559 1.00 85.62 97 THR A CA 1
ATOM 800 C C . THR A 1 97 ? 19.418 -10.543 -9.176 1.00 85.62 97 THR A C 1
ATOM 802 O O . THR A 1 97 ? 18.301 -10.424 -8.654 1.00 85.62 97 THR A O 1
ATOM 805 N N . ASP A 1 98 ? 19.617 -11.278 -10.272 1.00 85.69 98 ASP A N 1
ATOM 806 C CA . ASP A 1 98 ? 18.541 -12.057 -10.892 1.00 85.69 98 ASP A CA 1
ATOM 807 C C . ASP A 1 98 ? 17.927 -13.047 -9.875 1.00 85.69 98 ASP A C 1
ATOM 809 O O . ASP A 1 98 ? 16.705 -13.147 -9.800 1.00 85.69 98 ASP A O 1
ATOM 813 N N . GLU A 1 99 ? 18.722 -13.652 -8.979 1.00 89.38 99 GLU A N 1
ATOM 814 C CA . GLU A 1 99 ? 18.208 -14.534 -7.917 1.00 89.38 99 GLU A CA 1
ATOM 815 C C . GLU A 1 99 ? 17.286 -13.797 -6.938 1.00 89.38 99 GLU A C 1
ATOM 817 O O . GLU A 1 99 ? 16.246 -14.328 -6.541 1.00 89.38 99 GLU A O 1
ATOM 822 N N . LYS A 1 100 ? 17.627 -12.559 -6.547 1.00 89.00 100 LYS A N 1
ATOM 823 C CA . LYS A 1 100 ? 16.762 -11.768 -5.659 1.00 89.00 100 LYS A CA 1
ATOM 824 C C . LYS A 1 100 ? 15.476 -11.349 -6.367 1.00 89.00 100 LYS A C 1
ATOM 826 O O . LYS A 1 100 ? 14.413 -11.319 -5.744 1.00 89.00 100 LYS A O 1
ATOM 831 N N . LEU A 1 101 ? 15.557 -11.001 -7.649 1.00 90.81 101 LEU A N 1
ATOM 832 C CA . LEU A 1 101 ? 14.381 -10.661 -8.448 1.00 90.81 101 LEU A CA 1
ATOM 833 C C . LEU A 1 101 ? 13.463 -11.873 -8.631 1.00 90.81 101 LEU A C 1
ATOM 835 O O . LEU A 1 101 ? 12.249 -11.711 -8.510 1.00 90.81 101 LEU A O 1
ATOM 839 N N . ASP A 1 102 ? 14.024 -13.064 -8.829 1.00 91.19 102 ASP A N 1
ATOM 840 C CA . ASP A 1 102 ? 13.283 -14.323 -8.901 1.00 91.19 102 ASP A CA 1
ATOM 841 C C . ASP A 1 102 ? 12.648 -14.688 -7.552 1.00 91.19 102 ASP A C 1
ATOM 843 O O . ASP A 1 102 ? 11.482 -15.080 -7.502 1.00 91.19 102 ASP A O 1
ATOM 847 N N . GLU A 1 103 ? 13.353 -14.476 -6.436 1.00 91.69 103 GLU A N 1
ATOM 848 C CA . GLU A 1 103 ? 12.800 -14.645 -5.087 1.00 91.69 103 GLU A CA 1
ATOM 849 C C . GLU A 1 103 ? 11.588 -13.725 -4.857 1.00 91.69 103 GLU A C 1
ATOM 851 O O . GLU A 1 103 ? 10.541 -14.166 -4.378 1.00 91.69 103 GLU A O 1
ATOM 856 N N . LEU A 1 104 ? 11.706 -12.445 -5.227 1.00 92.50 104 LEU A N 1
ATOM 857 C CA . LEU A 1 104 ? 10.616 -11.473 -5.111 1.00 92.50 104 LEU A CA 1
ATOM 858 C C . LEU A 1 104 ? 9.461 -11.787 -6.067 1.00 92.50 104 LEU A C 1
ATOM 860 O O . LEU A 1 104 ? 8.297 -11.629 -5.693 1.00 92.50 104 LEU A O 1
ATOM 864 N N . ALA A 1 105 ? 9.760 -12.247 -7.282 1.00 91.06 105 ALA A N 1
ATOM 865 C CA . ALA A 1 105 ? 8.759 -12.721 -8.227 1.00 91.06 105 ALA A CA 1
ATOM 866 C C . ALA A 1 105 ? 8.029 -13.962 -7.690 1.00 91.06 105 ALA A C 1
ATOM 868 O O . ALA A 1 105 ? 6.822 -14.084 -7.871 1.00 91.06 105 ALA A O 1
ATOM 869 N N . GLY A 1 106 ? 8.714 -14.830 -6.944 1.00 89.81 106 GLY A N 1
ATOM 870 C CA . GLY A 1 106 ? 8.112 -15.975 -6.260 1.00 89.81 106 GLY A CA 1
ATOM 871 C C . GLY A 1 106 ? 7.095 -15.603 -5.173 1.00 89.81 106 GLY A C 1
ATOM 872 O O . GLY A 1 106 ? 6.263 -16.432 -4.815 1.00 89.81 106 GLY A O 1
ATOM 873 N N . LEU A 1 107 ? 7.108 -14.362 -4.668 1.00 90.00 107 LEU A N 1
ATOM 874 C CA . LEU A 1 107 ? 6.108 -13.892 -3.698 1.00 90.00 107 LEU A CA 1
ATOM 875 C C . LEU A 1 107 ? 4.744 -13.624 -4.338 1.00 90.00 107 LEU A C 1
ATOM 877 O O . LEU A 1 107 ? 3.723 -13.626 -3.645 1.00 90.00 107 LEU A O 1
ATOM 881 N N . VAL A 1 108 ? 4.702 -13.325 -5.638 1.00 88.00 108 VAL A N 1
ATOM 882 C CA . VAL A 1 108 ? 3.428 -13.056 -6.300 1.00 88.00 108 VAL A CA 1
ATOM 883 C C . VAL A 1 108 ? 2.707 -14.364 -6.611 1.00 88.00 108 VAL A C 1
ATOM 885 O O . VAL A 1 108 ? 3.297 -15.374 -6.969 1.00 88.00 108 VAL A O 1
ATOM 888 N N . CYS A 1 109 ? 1.384 -14.347 -6.502 1.00 80.25 109 CYS A N 1
ATOM 889 C CA . CYS A 1 109 ? 0.543 -15.542 -6.617 1.00 80.25 109 CYS A CA 1
ATOM 890 C C . CYS A 1 109 ? 0.515 -16.202 -8.010 1.00 80.25 109 CYS A C 1
ATOM 892 O O . CYS A 1 109 ? -0.107 -17.246 -8.178 1.00 80.25 109 CYS A O 1
ATOM 894 N N . CYS A 1 110 ? 1.080 -15.551 -9.023 1.00 81.06 110 CYS A N 1
ATOM 895 C CA . CYS A 1 110 ? 0.905 -15.852 -10.439 1.00 81.06 110 CYS A CA 1
ATOM 896 C C . CYS A 1 110 ? 2.253 -15.518 -11.134 1.00 81.06 110 CYS A C 1
ATOM 898 O O . CYS A 1 110 ? 2.855 -14.520 -10.727 1.00 81.06 110 CYS A O 1
ATOM 900 N N . PRO A 1 111 ? 2.749 -16.299 -12.123 1.00 80.94 111 PRO A N 1
ATOM 901 C CA . PRO A 1 111 ? 4.092 -16.115 -12.686 1.00 80.94 111 PRO A CA 1
ATOM 902 C C . PRO A 1 111 ? 4.349 -14.677 -13.142 1.00 80.94 111 PRO A C 1
ATOM 904 O O . PRO A 1 111 ? 3.548 -14.102 -13.873 1.00 80.94 111 PRO A O 1
ATOM 907 N N . GLU A 1 112 ? 5.470 -14.103 -12.724 1.00 86.31 112 GLU A N 1
ATOM 908 C CA . GLU A 1 112 ? 5.837 -12.722 -13.027 1.00 86.31 112 GLU A CA 1
ATOM 909 C C . GLU A 1 112 ? 7.348 -12.639 -13.221 1.00 86.31 112 GLU A C 1
ATOM 911 O O . GLU A 1 112 ? 8.100 -13.446 -12.679 1.00 86.31 112 GLU A O 1
ATOM 916 N N . ARG A 1 113 ? 7.799 -11.668 -14.011 1.00 88.38 113 ARG A N 1
ATOM 917 C CA . ARG A 1 113 ? 9.222 -11.347 -14.138 1.00 88.38 113 ARG A CA 1
ATOM 918 C C . ARG A 1 113 ? 9.422 -9.904 -13.749 1.00 88.38 113 ARG A C 1
ATOM 920 O O . ARG A 1 113 ? 8.710 -9.039 -14.251 1.00 88.38 113 ARG A O 1
ATOM 927 N N . LEU A 1 114 ? 10.389 -9.655 -12.879 1.00 90.62 114 LEU A N 1
ATOM 928 C CA . LEU A 1 114 ? 10.638 -8.332 -12.332 1.00 90.62 114 LEU A CA 1
ATOM 929 C C . LEU A 1 114 ? 11.919 -7.751 -12.920 1.00 90.62 114 LEU A C 1
ATOM 931 O O . LEU A 1 114 ? 12.933 -8.429 -13.039 1.00 90.62 114 LEU A O 1
ATOM 935 N N . VAL A 1 115 ? 11.868 -6.471 -13.271 1.00 90.25 115 VAL A N 1
ATOM 936 C CA . VAL A 1 115 ? 13.046 -5.670 -13.608 1.00 90.25 115 VAL A CA 1
ATOM 937 C C . VAL A 1 115 ? 13.031 -4.419 -12.753 1.00 90.25 115 VAL A C 1
ATOM 939 O O . VAL A 1 115 ? 11.983 -3.805 -12.545 1.00 90.25 115 VAL A O 1
ATOM 942 N N . VAL A 1 116 ? 14.195 -4.024 -12.253 1.00 90.62 116 VAL A N 1
ATOM 943 C CA . VAL A 1 116 ? 14.327 -2.768 -11.523 1.00 90.62 116 VAL A CA 1
ATOM 944 C C . VAL A 1 116 ? 14.181 -1.600 -12.492 1.00 90.62 116 VAL A C 1
ATOM 946 O O . VAL A 1 116 ? 14.875 -1.515 -13.502 1.00 90.62 116 VAL A O 1
ATOM 949 N N . LEU A 1 117 ? 13.267 -0.689 -12.170 1.00 91.25 117 LEU A N 1
ATOM 950 C CA . LEU A 1 117 ? 13.091 0.560 -12.902 1.00 91.25 117 LEU A CA 1
ATOM 951 C C . LEU A 1 117 ? 13.943 1.683 -12.296 1.00 91.25 117 LEU A C 1
ATOM 953 O O . LEU A 1 117 ? 14.439 2.551 -13.014 1.00 91.25 117 LEU A O 1
ATOM 957 N N . GLY A 1 118 ? 14.095 1.687 -10.971 1.00 91.50 118 GLY A N 1
ATOM 958 C CA . GLY A 1 118 ? 14.884 2.682 -10.258 1.00 91.50 118 GLY A CA 1
ATOM 959 C C . GLY A 1 118 ? 14.541 2.782 -8.776 1.00 91.50 118 GLY A C 1
ATOM 960 O O . GLY A 1 118 ? 13.835 1.935 -8.222 1.00 91.50 118 GLY A O 1
ATOM 961 N N . TYR A 1 119 ? 15.013 3.853 -8.142 1.00 90.94 119 TYR A N 1
ATOM 962 C CA . TYR A 1 119 ? 14.899 4.065 -6.697 1.00 90.94 119 TYR A CA 1
ATOM 963 C C . TYR A 1 119 ? 14.204 5.383 -6.371 1.00 90.94 119 TYR A C 1
ATOM 965 O O . TYR A 1 119 ? 14.325 6.373 -7.092 1.00 90.94 119 TYR A O 1
ATOM 973 N N . VAL A 1 120 ? 13.472 5.415 -5.265 1.00 92.19 120 VAL A N 1
ATOM 974 C CA . VAL A 1 120 ? 12.763 6.609 -4.804 1.00 92.19 120 VAL A CA 1
ATOM 975 C C . VAL A 1 120 ? 13.696 7.445 -3.943 1.00 92.19 120 VAL A C 1
ATOM 977 O O . VAL A 1 120 ? 14.167 6.987 -2.907 1.00 92.19 120 VAL A O 1
ATOM 980 N N . LYS A 1 121 ? 13.904 8.702 -4.335 1.00 89.00 121 LYS A N 1
ATOM 981 C CA . LYS A 1 121 ? 14.738 9.664 -3.608 1.00 89.00 121 LYS A CA 1
ATOM 982 C C . LYS A 1 121 ? 13.959 10.941 -3.308 1.00 89.00 121 LYS A C 1
ATOM 984 O O . LYS A 1 121 ? 13.067 11.339 -4.063 1.00 89.00 121 LYS A O 1
ATOM 989 N N . LYS A 1 122 ? 14.320 11.623 -2.221 1.00 88.69 122 LYS A N 1
ATOM 990 C CA . LYS A 1 122 ? 13.794 12.959 -1.907 1.00 88.69 122 LYS A CA 1
ATOM 991 C C . LYS A 1 122 ? 14.397 13.991 -2.868 1.00 88.69 122 LYS A C 1
ATOM 993 O O . LYS A 1 122 ? 15.604 14.000 -3.115 1.00 88.69 122 LYS A O 1
ATOM 998 N N . ARG A 1 123 ? 13.565 14.866 -3.431 1.00 84.12 123 ARG A N 1
ATOM 999 C CA . ARG A 1 123 ? 13.987 15.945 -4.333 1.00 84.12 123 ARG A CA 1
ATOM 1000 C C . ARG A 1 123 ? 14.841 16.952 -3.562 1.00 84.12 123 ARG A C 1
ATOM 1002 O O . ARG A 1 123 ? 14.457 17.384 -2.481 1.00 84.12 123 ARG A O 1
ATOM 1009 N N . GLY A 1 124 ? 15.982 17.334 -4.136 1.00 73.19 124 GLY A N 1
ATOM 1010 C CA . GLY A 1 124 ? 16.888 18.316 -3.532 1.00 73.19 124 GLY A CA 1
ATOM 1011 C C . GLY A 1 124 ? 17.649 17.814 -2.301 1.00 73.19 124 GLY A C 1
ATOM 1012 O O . GLY A 1 124 ? 18.189 18.634 -1.570 1.00 73.19 124 GLY A O 1
ATOM 1013 N N . GLY A 1 125 ? 17.691 16.498 -2.051 1.00 63.91 125 GLY A N 1
ATOM 1014 C CA . GLY A 1 125 ? 18.567 15.934 -1.024 1.00 63.91 125 GLY A CA 1
ATOM 1015 C C . GLY A 1 125 ? 20.029 16.262 -1.332 1.00 63.91 125 GLY A C 1
ATOM 1016 O O . GLY A 1 125 ? 20.545 15.845 -2.366 1.00 63.91 125 GLY A O 1
ATOM 1017 N N . ILE A 1 126 ? 20.665 17.036 -0.453 1.00 47.53 126 ILE A N 1
ATOM 1018 C CA . ILE A 1 126 ? 22.087 17.378 -0.521 1.00 47.53 126 ILE A CA 1
ATOM 1019 C C . ILE A 1 126 ? 22.842 16.213 0.124 1.00 47.53 126 ILE A C 1
ATOM 1021 O O . ILE A 1 126 ? 22.945 16.137 1.345 1.00 47.53 126 ILE A O 1
ATOM 1025 N N . GLY A 1 127 ? 23.291 15.265 -0.692 1.00 51.97 127 GLY A N 1
ATOM 1026 C CA . GLY A 1 127 ? 24.213 14.204 -0.291 1.00 51.97 127 GLY A CA 1
ATOM 1027 C C . GLY A 1 127 ? 25.508 14.313 -1.092 1.00 51.97 127 GLY A C 1
ATOM 1028 O O . GLY A 1 127 ? 25.481 14.741 -2.244 1.00 51.97 127 GLY A O 1
ATOM 1029 N N . SER A 1 128 ? 26.630 13.945 -0.473 1.00 47.00 128 SER A N 1
ATOM 1030 C CA . SER A 1 128 ? 27.946 13.813 -1.118 1.00 47.00 128 SER A CA 1
ATOM 1031 C C . SER A 1 128 ? 28.006 12.640 -2.102 1.00 47.00 128 SER A C 1
ATOM 1033 O O . SER A 1 128 ? 28.835 12.637 -3.008 1.00 47.00 128 SER A O 1
ATOM 1035 N N . GLU A 1 129 ? 27.115 11.658 -1.948 1.00 53.56 129 GLU A N 1
ATOM 1036 C CA . GLU A 1 129 ? 26.947 10.569 -2.899 1.00 53.56 129 GLU A CA 1
ATOM 1037 C C . GLU A 1 129 ? 26.086 11.016 -4.080 1.00 53.56 129 GLU A C 1
ATOM 1039 O O . GLU A 1 129 ? 25.059 11.686 -3.896 1.00 53.56 129 GLU A O 1
ATOM 1044 N N . PRO A 1 130 ? 26.449 10.625 -5.308 1.00 58.53 130 PRO A N 1
ATOM 1045 C CA . PRO A 1 130 ? 25.603 10.913 -6.444 1.00 58.53 130 PRO A CA 1
ATOM 1046 C C . PRO A 1 130 ? 24.201 10.334 -6.212 1.00 58.53 130 PRO A C 1
ATOM 1048 O O . PRO A 1 130 ? 24.050 9.136 -5.988 1.00 58.53 130 PRO A O 1
ATOM 1051 N N . CYS A 1 131 ? 23.158 11.173 -6.252 1.00 59.59 131 CYS A N 1
ATOM 1052 C CA . CYS A 1 131 ? 21.789 10.808 -5.845 1.00 59.59 131 CYS A CA 1
ATOM 1053 C C . CYS A 1 131 ? 21.095 9.745 -6.733 1.00 59.59 131 CYS A C 1
ATOM 1055 O O . CYS A 1 131 ? 19.865 9.673 -6.748 1.00 59.59 131 CYS A O 1
ATOM 1057 N N . TYR A 1 132 ? 21.857 8.988 -7.519 1.00 63.31 132 TYR A N 1
ATOM 1058 C CA . TYR A 1 132 ? 21.439 7.853 -8.330 1.00 63.31 132 TYR A CA 1
ATOM 1059 C C . TYR A 1 132 ? 21.842 6.493 -7.739 1.00 63.31 132 TYR A C 1
ATOM 1061 O O . TYR A 1 132 ? 21.240 5.502 -8.143 1.00 63.31 132 TYR A O 1
ATOM 1069 N N . TRP A 1 133 ? 22.781 6.425 -6.786 1.00 71.12 133 TRP A N 1
ATOM 1070 C CA . TRP A 1 133 ? 23.166 5.160 -6.146 1.00 71.12 133 TRP A CA 1
ATOM 1071 C C . TRP A 1 133 ? 22.106 4.652 -5.170 1.00 71.12 133 TRP A C 1
ATOM 1073 O O . TRP A 1 133 ? 21.391 5.432 -4.522 1.00 71.12 133 TRP A O 1
ATOM 1083 N N . PHE A 1 134 ? 22.011 3.329 -5.088 1.00 76.06 134 PHE A N 1
ATOM 1084 C CA . PHE A 1 134 ? 21.137 2.644 -4.152 1.00 76.06 134 PHE A CA 1
ATOM 1085 C C . PHE A 1 134 ? 21.620 2.813 -2.702 1.00 76.06 134 PHE A C 1
ATOM 1087 O O . PHE A 1 134 ? 22.810 2.737 -2.410 1.00 76.06 134 PHE A O 1
ATOM 1094 N N . SER A 1 135 ? 20.683 2.989 -1.775 1.00 78.38 135 SER A N 1
ATOM 1095 C CA . SER A 1 135 ? 20.923 2.929 -0.333 1.00 78.38 135 SER A CA 1
ATOM 1096 C C . SER A 1 135 ? 19.900 1.993 0.313 1.00 78.38 135 SER A C 1
ATOM 1098 O O . SER A 1 135 ? 18.735 2.008 -0.069 1.00 78.38 135 SER A O 1
ATOM 1100 N N . LYS A 1 136 ? 20.271 1.227 1.350 1.00 76.56 136 LYS A N 1
ATOM 1101 C CA . LYS A 1 136 ? 19.367 0.243 2.000 1.00 76.56 136 LYS A CA 1
ATOM 1102 C C . LYS A 1 136 ? 18.040 0.818 2.524 1.00 76.56 136 LYS A C 1
ATOM 1104 O O . LYS A 1 136 ? 17.065 0.085 2.657 1.00 76.56 136 LYS A O 1
ATOM 1109 N N . GLY A 1 137 ? 17.977 2.122 2.796 1.00 79.88 137 GLY A N 1
ATOM 1110 C CA . GLY A 1 137 ? 16.740 2.820 3.171 1.00 79.88 137 GLY A CA 1
ATOM 1111 C C . GLY A 1 137 ? 15.836 3.217 1.996 1.00 79.88 137 GLY A C 1
ATOM 1112 O O . GLY A 1 137 ? 14.733 3.715 2.218 1.00 79.88 137 GLY A O 1
ATOM 1113 N N . ASP A 1 138 ? 16.277 3.027 0.754 1.00 88.00 138 ASP A N 1
ATOM 1114 C CA . ASP A 1 138 ? 15.509 3.416 -0.420 1.00 88.00 138 ASP A CA 1
ATOM 1115 C C . ASP A 1 138 ? 14.332 2.474 -0.671 1.00 88.00 138 ASP A C 1
ATOM 1117 O O . ASP A 1 138 ? 14.332 1.280 -0.346 1.00 88.00 138 ASP A O 1
ATOM 1121 N N . ILE A 1 139 ? 13.326 3.034 -1.336 1.00 93.31 139 ILE A N 1
ATOM 1122 C CA . ILE A 1 139 ? 12.248 2.262 -1.939 1.00 93.31 139 ILE A CA 1
ATOM 1123 C C . ILE A 1 139 ? 12.652 1.965 -3.375 1.00 93.31 139 ILE A C 1
ATOM 1125 O O . ILE A 1 139 ? 12.873 2.882 -4.167 1.00 93.31 139 ILE A O 1
ATOM 1129 N N . VAL A 1 140 ? 12.709 0.687 -3.717 1.00 93.38 140 VAL A N 1
ATOM 1130 C CA . VAL A 1 140 ? 13.023 0.213 -5.061 1.00 93.38 140 VAL A CA 1
ATOM 1131 C C . VAL A 1 140 ? 11.733 -0.020 -5.821 1.00 93.38 140 VAL A C 1
ATOM 1133 O O . VAL A 1 140 ? 10.826 -0.682 -5.318 1.00 93.38 140 VAL A O 1
ATOM 1136 N N . VAL A 1 141 ? 11.642 0.547 -7.022 1.00 95.06 141 VAL A N 1
ATOM 1137 C CA . VAL A 1 141 ? 10.498 0.384 -7.918 1.00 95.06 141 VAL A CA 1
ATOM 1138 C C . VAL A 1 141 ? 10.838 -0.678 -8.952 1.00 95.06 141 VAL A C 1
ATOM 1140 O O . VAL A 1 141 ? 11.805 -0.542 -9.703 1.00 95.06 141 VAL A O 1
ATOM 1143 N N . LEU A 1 142 ? 10.021 -1.725 -8.990 1.00 94.00 142 LEU A N 1
ATOM 1144 C CA . LEU A 1 142 ? 10.150 -2.855 -9.902 1.00 94.00 142 LEU A CA 1
ATOM 1145 C C . LEU A 1 142 ? 8.993 -2.842 -10.904 1.00 94.00 142 LEU A C 1
ATOM 1147 O O . LEU A 1 142 ? 7.864 -2.476 -10.565 1.00 94.00 142 LEU A O 1
ATOM 1151 N N . LEU A 1 143 ? 9.269 -3.274 -12.127 1.00 92.06 143 LEU A N 1
ATOM 1152 C CA . LEU A 1 143 ? 8.297 -3.416 -13.199 1.00 92.06 143 LEU A CA 1
ATOM 1153 C C . LEU A 1 143 ? 8.105 -4.898 -13.534 1.00 92.06 143 LEU A C 1
ATOM 1155 O O . LEU A 1 143 ? 9.079 -5.604 -13.786 1.00 92.06 143 LEU A O 1
ATOM 1159 N N . GLY A 1 144 ? 6.849 -5.343 -13.523 1.00 89.38 144 GLY A N 1
ATOM 1160 C CA . GLY A 1 144 ? 6.424 -6.659 -13.996 1.00 89.38 144 GLY A CA 1
ATOM 1161 C C . GLY A 1 144 ? 6.295 -6.711 -15.519 1.00 89.38 144 GLY A C 1
ATOM 1162 O O . GLY A 1 144 ? 6.077 -5.680 -16.161 1.00 89.38 144 GLY A O 1
ATOM 1163 N N . GLY A 1 145 ? 6.346 -7.909 -16.100 1.00 80.19 145 GLY A N 1
ATOM 1164 C CA . GLY A 1 145 ? 6.329 -8.138 -17.549 1.00 80.19 145 GLY A CA 1
ATOM 1165 C C . GLY A 1 145 ? 5.090 -7.595 -18.270 1.00 80.19 145 GLY A C 1
ATOM 1166 O O . GLY A 1 145 ? 5.177 -7.230 -19.439 1.00 80.19 145 GLY A O 1
ATOM 1167 N N . ALA A 1 146 ? 3.955 -7.461 -17.576 1.00 77.19 146 ALA A N 1
ATOM 1168 C CA . ALA A 1 146 ? 2.736 -6.857 -18.131 1.00 77.19 146 ALA A CA 1
ATOM 1169 C C . ALA A 1 146 ? 2.518 -5.386 -17.729 1.00 77.19 146 ALA A C 1
ATOM 1171 O O . ALA A 1 146 ? 1.397 -4.881 -17.801 1.00 77.19 146 ALA A O 1
ATOM 1172 N N . GLY A 1 147 ? 3.556 -4.693 -17.249 1.00 81.62 147 GLY A N 1
ATOM 1173 C CA . GLY A 1 147 ? 3.480 -3.272 -16.883 1.00 81.62 147 GLY A CA 1
ATOM 1174 C C . GLY A 1 147 ? 2.922 -2.980 -15.491 1.00 81.62 147 GLY A C 1
ATOM 1175 O O . GLY A 1 147 ? 2.551 -1.842 -15.192 1.00 81.62 147 GLY A O 1
ATOM 1176 N N . ARG A 1 148 ? 2.849 -3.994 -14.625 1.00 89.62 148 ARG A N 1
ATOM 1177 C CA . ARG A 1 148 ? 2.495 -3.833 -13.206 1.00 89.62 148 ARG A CA 1
ATOM 1178 C C . ARG A 1 148 ? 3.671 -3.227 -12.462 1.00 89.62 148 ARG A C 1
ATOM 1180 O O . ARG A 1 148 ? 4.814 -3.576 -12.736 1.00 89.62 148 ARG A O 1
ATOM 1187 N N . VAL A 1 149 ? 3.398 -2.356 -11.498 1.00 94.38 149 VAL A N 1
ATOM 1188 C CA . VAL A 1 149 ? 4.456 -1.664 -10.756 1.00 94.38 149 VAL A CA 1
ATOM 1189 C C . VAL A 1 149 ? 4.449 -2.114 -9.306 1.00 94.38 149 VAL A C 1
ATOM 1191 O O . VAL A 1 149 ? 3.417 -2.059 -8.625 1.00 94.38 149 VAL A O 1
ATOM 1194 N N . TYR A 1 150 ? 5.618 -2.519 -8.827 1.00 96.06 150 TYR A N 1
ATOM 1195 C CA . TYR A 1 150 ? 5.844 -2.983 -7.469 1.00 96.06 150 TYR A CA 1
ATOM 1196 C C . TYR A 1 150 ? 6.856 -2.096 -6.744 1.00 96.06 150 TYR A C 1
ATOM 1198 O O . TYR A 1 150 ? 7.668 -1.416 -7.367 1.00 96.06 150 TYR A O 1
ATOM 1206 N N . ALA A 1 151 ? 6.787 -2.098 -5.418 1.00 96.56 151 ALA A N 1
ATOM 1207 C CA . ALA A 1 151 ? 7.739 -1.450 -4.536 1.00 96.56 151 ALA A CA 1
ATOM 1208 C C . ALA A 1 151 ? 8.280 -2.454 -3.515 1.00 96.56 151 ALA A C 1
ATOM 1210 O O . ALA A 1 151 ? 7.517 -3.247 -2.953 1.00 96.56 151 ALA A O 1
ATOM 1211 N N . HIS A 1 152 ? 9.583 -2.377 -3.269 1.00 94.62 152 HIS A N 1
ATOM 1212 C CA . HIS A 1 152 ? 10.310 -3.175 -2.287 1.00 94.62 152 HIS A CA 1
ATOM 1213 C C . HIS A 1 152 ? 11.255 -2.274 -1.475 1.00 94.62 152 HIS A C 1
ATOM 1215 O O . HIS A 1 152 ? 11.651 -1.201 -1.930 1.00 94.62 152 HIS A O 1
ATOM 1221 N N . THR A 1 153 ? 11.605 -2.688 -0.260 1.00 91.31 153 THR A N 1
ATOM 1222 C CA . THR A 1 153 ? 12.627 -2.034 0.569 1.00 91.31 153 THR A CA 1
ATOM 1223 C C . THR A 1 153 ? 13.378 -3.087 1.371 1.00 91.31 153 THR A C 1
ATOM 1225 O O . THR A 1 153 ? 12.786 -4.070 1.813 1.00 91.31 153 THR A O 1
ATOM 1228 N N . TRP A 1 154 ? 14.672 -2.873 1.602 1.00 86.31 154 TRP A N 1
ATOM 1229 C CA . TRP A 1 154 ? 15.507 -3.804 2.367 1.00 86.31 154 TRP A CA 1
ATOM 1230 C C . TRP A 1 154 ? 15.123 -3.920 3.839 1.00 86.31 154 TRP A C 1
ATOM 1232 O O . TRP A 1 154 ? 15.468 -4.903 4.486 1.00 86.31 154 TRP A O 1
ATOM 1242 N N . LEU A 1 155 ? 14.375 -2.951 4.365 1.00 87.25 155 LEU A N 1
ATOM 1243 C CA . LEU A 1 155 ? 13.840 -3.010 5.725 1.00 87.25 155 LEU A CA 1
ATOM 1244 C C . LEU A 1 155 ? 12.706 -4.035 5.873 1.00 87.25 155 LEU A C 1
ATOM 1246 O O . LEU A 1 155 ? 12.389 -4.436 6.987 1.00 87.25 155 LEU A O 1
ATOM 1250 N N . LEU A 1 156 ? 12.093 -4.454 4.762 1.00 87.69 156 LEU A N 1
ATOM 1251 C CA . LEU A 1 156 ? 11.015 -5.442 4.714 1.00 87.69 156 LEU A CA 1
ATOM 1252 C C . LEU A 1 156 ? 11.334 -6.487 3.628 1.00 87.69 156 LEU A C 1
ATOM 1254 O O . LEU A 1 156 ? 10.590 -6.605 2.655 1.00 87.69 156 LEU A O 1
ATOM 1258 N N . PRO A 1 157 ? 12.429 -7.260 3.778 1.00 87.31 157 PRO A N 1
ATOM 1259 C CA . PRO A 1 157 ? 13.012 -8.052 2.689 1.00 87.31 157 PRO A CA 1
ATOM 1260 C C . PRO A 1 157 ? 12.133 -9.222 2.220 1.00 87.31 157 PRO A C 1
ATOM 1262 O O . PRO A 1 157 ? 12.410 -9.820 1.183 1.00 87.31 157 PRO A O 1
ATOM 1265 N N . GLN A 1 158 ? 11.099 -9.550 3.002 1.00 89.94 158 GLN A N 1
ATOM 1266 C CA . GLN A 1 158 ? 10.139 -10.633 2.770 1.00 89.94 158 GLN A CA 1
ATOM 1267 C C . GLN A 1 158 ? 8.794 -10.143 2.219 1.00 89.94 158 GLN A C 1
ATOM 1269 O O . GLN A 1 158 ? 7.807 -10.883 2.244 1.00 89.94 158 GLN A O 1
ATOM 1274 N N . GLN A 1 159 ? 8.720 -8.879 1.788 1.00 91.81 159 GLN A N 1
ATOM 1275 C CA . GLN A 1 159 ? 7.480 -8.255 1.341 1.00 91.81 159 GLN A CA 1
ATOM 1276 C C . GLN A 1 159 ? 7.647 -7.552 -0.000 1.00 91.81 159 GLN A C 1
ATOM 1278 O O . GLN A 1 159 ? 8.561 -6.757 -0.192 1.00 91.81 159 GLN A O 1
ATOM 1283 N N . LEU A 1 160 ? 6.683 -7.750 -0.895 1.00 94.56 160 LEU A N 1
ATOM 1284 C CA . LEU A 1 160 ? 6.588 -7.025 -2.157 1.00 94.56 160 LEU A CA 1
ATOM 1285 C C . LEU A 1 160 ? 5.221 -6.351 -2.253 1.00 94.56 160 LEU A C 1
ATOM 1287 O O . LEU A 1 160 ? 4.194 -6.998 -2.073 1.00 94.56 160 LEU A O 1
ATOM 1291 N N . CYS A 1 161 ? 5.167 -5.053 -2.548 1.00 94.62 161 CYS A N 1
ATOM 1292 C CA . CYS A 1 161 ? 3.898 -4.326 -2.619 1.00 94.62 161 CYS A CA 1
ATOM 1293 C C . CYS A 1 161 ? 3.564 -3.887 -4.043 1.00 94.62 161 CYS A C 1
ATOM 1295 O O . CYS A 1 161 ? 4.342 -3.174 -4.667 1.00 94.62 161 CYS A O 1
ATOM 1297 N N . ARG A 1 162 ? 2.375 -4.229 -4.552 1.00 94.69 162 ARG A N 1
ATOM 1298 C CA . ARG A 1 162 ? 1.878 -3.732 -5.846 1.00 94.69 162 ARG A CA 1
ATOM 1299 C C . ARG A 1 162 ? 1.372 -2.295 -5.724 1.00 94.69 162 ARG A C 1
ATOM 1301 O O . ARG A 1 162 ? 0.217 -2.045 -5.360 1.00 94.69 162 ARG A O 1
ATOM 1308 N N . VAL A 1 163 ? 2.216 -1.339 -6.094 1.00 95.19 163 VAL A N 1
ATOM 1309 C CA . VAL A 1 163 ? 1.918 0.099 -6.016 1.00 95.19 163 VAL A CA 1
ATOM 1310 C C . VAL A 1 163 ? 1.125 0.635 -7.207 1.00 95.19 163 VAL A C 1
ATOM 1312 O O . VAL A 1 163 ? 0.394 1.609 -7.043 1.00 95.19 163 VAL A O 1
ATOM 1315 N N . GLY A 1 164 ? 1.177 -0.036 -8.359 1.00 92.44 164 GLY A N 1
ATOM 1316 C CA . GLY A 1 164 ? 0.383 0.307 -9.538 1.00 92.44 164 GLY A CA 1
ATOM 1317 C C . GLY A 1 164 ? -0.123 -0.937 -10.253 1.00 92.44 164 GLY A C 1
ATOM 1318 O O . GLY A 1 164 ? 0.631 -1.882 -10.478 1.00 92.44 164 GLY A O 1
ATOM 1319 N N . ASP A 1 165 ? -1.409 -0.937 -10.609 1.00 88.00 165 ASP A N 1
ATOM 1320 C CA . ASP A 1 165 ? -1.973 -2.004 -11.450 1.00 88.00 165 ASP A CA 1
ATOM 1321 C C . ASP A 1 165 ? -1.496 -1.869 -12.915 1.00 88.00 165 ASP A C 1
ATOM 1323 O O . ASP A 1 165 ? -1.431 -2.866 -13.628 1.00 88.00 165 ASP A O 1
ATOM 1327 N N . THR A 1 166 ? -1.114 -0.648 -13.315 1.00 86.44 166 THR A N 1
ATOM 1328 C CA . THR A 1 166 ? -0.430 -0.269 -14.563 1.00 86.44 166 THR A CA 1
ATOM 1329 C C . THR A 1 166 ? 0.594 0.840 -14.274 1.00 86.44 166 THR A C 1
ATOM 1331 O O . THR A 1 166 ? 0.570 1.440 -13.190 1.00 86.44 166 THR A O 1
ATOM 1334 N N . ILE A 1 167 ? 1.453 1.176 -15.245 1.00 88.31 167 ILE A N 1
ATOM 1335 C CA . ILE A 1 167 ? 2.366 2.330 -15.142 1.00 88.31 167 ILE A CA 1
ATOM 1336 C C . ILE A 1 167 ? 1.572 3.632 -14.971 1.00 88.31 167 ILE A C 1
ATOM 1338 O O . ILE A 1 167 ? 1.871 4.416 -14.076 1.00 88.31 167 ILE A O 1
ATOM 1342 N N . ASP A 1 168 ? 0.514 3.852 -15.758 1.00 86.88 168 ASP A N 1
ATOM 1343 C CA . ASP A 1 168 ? -0.350 5.033 -15.616 1.00 86.88 168 ASP A CA 1
ATOM 1344 C C . ASP A 1 168 ? -0.975 5.135 -14.209 1.00 86.88 168 ASP A C 1
ATOM 1346 O O . ASP A 1 168 ? -1.045 6.228 -13.639 1.00 86.88 168 ASP A O 1
ATOM 1350 N N . ASP A 1 169 ? -1.391 4.009 -13.615 1.00 88.56 169 ASP A N 1
ATOM 1351 C CA . ASP A 1 169 ? -1.918 3.976 -12.246 1.00 88.56 169 ASP A CA 1
ATOM 1352 C C . ASP A 1 169 ? -0.861 4.403 -11.219 1.00 88.56 169 ASP A C 1
ATOM 1354 O O . ASP A 1 169 ? -1.139 5.214 -10.327 1.00 88.56 169 ASP A O 1
ATOM 1358 N N . PHE A 1 170 ? 0.366 3.902 -11.384 1.00 93.19 170 PHE A N 1
ATOM 1359 C CA . PHE A 1 170 ? 1.512 4.297 -10.574 1.00 93.19 170 PHE A CA 1
ATOM 1360 C C . PHE A 1 170 ? 1.824 5.790 -10.723 1.00 93.19 170 PHE A C 1
ATOM 1362 O O . PHE A 1 170 ? 1.978 6.473 -9.715 1.00 93.19 170 PHE A O 1
ATOM 1369 N N . LEU A 1 171 ? 1.827 6.344 -11.938 1.00 91.06 171 LEU A N 1
ATOM 1370 C CA . LEU A 1 171 ? 2.106 7.771 -12.139 1.00 91.06 171 LEU A CA 1
ATOM 1371 C C . LEU A 1 171 ? 1.045 8.673 -11.499 1.00 91.06 171 LEU A C 1
ATOM 1373 O O . LEU A 1 171 ? 1.369 9.752 -11.006 1.00 91.06 171 LEU A O 1
ATOM 1377 N N . ARG A 1 172 ? -0.221 8.240 -11.458 1.00 89.62 172 ARG A N 1
ATOM 1378 C CA . ARG A 1 172 ? -1.310 9.002 -10.819 1.00 89.62 172 ARG A CA 1
ATOM 1379 C C . ARG A 1 172 ? -1.295 8.911 -9.297 1.00 89.62 172 ARG A C 1
ATOM 1381 O O . ARG A 1 172 ? -1.666 9.869 -8.615 1.00 89.62 172 ARG A O 1
ATOM 1388 N N . LYS A 1 173 ? -0.956 7.743 -8.747 1.00 90.12 173 LYS A N 1
ATOM 1389 C CA . LYS A 1 173 ? -1.088 7.461 -7.307 1.00 90.12 173 LYS A CA 1
ATOM 1390 C C . LYS A 1 173 ? 0.222 7.563 -6.541 1.00 90.12 173 LYS A C 1
ATOM 1392 O O . LYS A 1 173 ? 0.170 7.832 -5.341 1.00 90.12 173 LYS A O 1
ATOM 1397 N N . GLY A 1 174 ? 1.351 7.346 -7.203 1.00 94.25 174 GLY A N 1
ATOM 1398 C CA . GLY A 1 174 ? 2.655 7.162 -6.584 1.00 94.25 174 GLY A CA 1
ATOM 1399 C C . GLY A 1 174 ? 2.660 5.977 -5.618 1.00 94.25 174 GLY A C 1
ATOM 1400 O O . GLY A 1 174 ? 2.080 4.927 -5.887 1.00 94.25 174 GLY A O 1
ATOM 1401 N N . LEU A 1 175 ? 3.268 6.162 -4.448 1.00 94.81 175 LEU A N 1
ATOM 1402 C CA . LEU A 1 175 ? 3.503 5.101 -3.461 1.00 94.81 175 LEU A CA 1
ATOM 1403 C C . LEU A 1 175 ? 2.404 4.972 -2.399 1.00 94.81 175 LEU A C 1
ATOM 1405 O O . LEU A 1 175 ? 2.633 4.368 -1.358 1.00 94.81 175 LEU A O 1
ATOM 1409 N N . LYS A 1 176 ? 1.198 5.508 -2.628 1.00 90.44 176 LYS A N 1
ATOM 1410 C CA . LYS A 1 176 ? 0.120 5.540 -1.612 1.00 90.44 176 LYS A CA 1
ATOM 1411 C C . LYS A 1 176 ? -0.244 4.174 -1.022 1.00 90.44 176 LYS A C 1
ATOM 1413 O O . LYS A 1 176 ? -0.754 4.120 0.092 1.00 90.44 176 LYS A O 1
ATOM 1418 N N . ARG A 1 177 ? -0.016 3.090 -1.771 1.00 90.31 177 ARG A N 1
ATOM 1419 C CA . ARG A 1 177 ? -0.267 1.704 -1.339 1.00 90.31 177 ARG A CA 1
ATOM 1420 C C . ARG A 1 177 ? 0.848 1.127 -0.457 1.00 90.31 177 ARG A C 1
ATOM 1422 O O . ARG A 1 177 ? 0.651 0.080 0.147 1.00 90.31 177 ARG A O 1
ATOM 1429 N N . PHE A 1 178 ? 2.011 1.770 -0.400 1.00 92.12 178 PHE A N 1
ATOM 1430 C CA . PHE A 1 178 ? 3.194 1.247 0.269 1.00 92.12 178 PHE A CA 1
ATOM 1431 C C . PHE A 1 178 ? 3.368 1.871 1.652 1.00 92.12 178 PHE A C 1
ATOM 1433 O O . PHE A 1 178 ? 3.621 3.068 1.768 1.00 92.12 178 PHE A O 1
ATOM 1440 N N . TYR A 1 179 ? 3.239 1.059 2.706 1.00 88.31 179 TYR A N 1
ATOM 1441 C CA . TYR A 1 179 ? 3.256 1.538 4.093 1.00 88.31 179 TYR A CA 1
ATOM 1442 C C . TYR A 1 179 ? 4.515 2.345 4.429 1.00 88.31 179 TYR A C 1
ATOM 1444 O O . TYR A 1 179 ? 4.408 3.451 4.955 1.00 88.31 179 TYR A O 1
ATOM 1452 N N . TYR A 1 180 ? 5.692 1.834 4.065 1.00 90.00 180 TYR A N 1
ATOM 1453 C CA . TYR A 1 180 ? 6.958 2.487 4.393 1.00 90.00 180 TYR A CA 1
ATOM 1454 C C . TYR A 1 180 ? 7.056 3.912 3.819 1.00 90.00 180 TYR A C 1
ATOM 1456 O O . TYR A 1 180 ? 7.608 4.804 4.455 1.00 90.00 180 TYR A O 1
ATOM 1464 N N . ALA A 1 181 ? 6.412 4.191 2.680 1.00 91.50 181 ALA A N 1
ATOM 1465 C CA . ALA A 1 181 ? 6.349 5.549 2.146 1.00 91.50 181 ALA A CA 1
ATOM 1466 C C . ALA A 1 181 ? 5.567 6.515 3.058 1.00 91.50 181 ALA A C 1
ATOM 1468 O O . ALA A 1 181 ? 5.930 7.683 3.136 1.00 91.50 181 ALA A O 1
ATOM 1469 N N . HIS A 1 182 ? 4.540 6.051 3.785 1.00 89.94 182 HIS A N 1
ATOM 1470 C CA . HIS A 1 182 ? 3.832 6.874 4.781 1.00 89.94 182 HIS A CA 1
ATOM 1471 C C . HIS A 1 182 ? 4.705 7.160 6.000 1.00 89.94 182 HIS A C 1
ATOM 1473 O O . HIS A 1 182 ? 4.631 8.259 6.546 1.00 89.94 182 HIS A O 1
ATOM 1479 N N . GLN A 1 183 ? 5.555 6.207 6.391 1.00 86.38 183 GLN A N 1
ATOM 1480 C CA . GLN A 1 183 ? 6.540 6.392 7.456 1.00 86.38 183 GLN A CA 1
ATOM 1481 C C . GLN A 1 183 ? 7.597 7.439 7.082 1.00 86.38 183 GLN A C 1
ATOM 1483 O O . GLN A 1 183 ? 7.902 8.294 7.907 1.00 86.38 183 GLN A O 1
ATOM 1488 N N . LEU A 1 184 ? 8.096 7.432 5.840 1.00 85.38 184 LEU A N 1
ATOM 1489 C CA . LEU A 1 184 ? 9.102 8.396 5.367 1.00 85.38 184 LEU A CA 1
ATOM 1490 C C . LEU A 1 184 ? 8.638 9.860 5.407 1.00 85.38 184 LEU A C 1
ATOM 1492 O O . LEU A 1 184 ? 9.465 10.764 5.514 1.00 85.38 184 LEU A O 1
ATOM 1496 N N . VAL A 1 185 ? 7.333 10.110 5.278 1.00 87.81 185 VAL A N 1
ATOM 1497 C CA . VAL A 1 185 ? 6.768 11.472 5.279 1.00 87.81 185 VAL A CA 1
ATOM 1498 C C . VAL A 1 185 ? 5.871 11.766 6.475 1.00 87.81 185 VAL A C 1
ATOM 1500 O O . VAL A 1 185 ? 5.172 12.776 6.463 1.00 87.81 185 VAL A O 1
ATOM 1503 N N . SER A 1 186 ? 5.850 10.881 7.476 1.00 86.12 186 SER A N 1
ATOM 1504 C CA . SER A 1 186 ? 4.974 10.986 8.651 1.00 86.12 186 SER A CA 1
ATOM 1505 C C . SER A 1 186 ? 3.510 11.285 8.285 1.00 86.12 186 SER A C 1
ATOM 1507 O O . SER A 1 186 ? 2.829 12.068 8.942 1.00 86.12 186 SER A O 1
ATOM 1509 N N . SER A 1 187 ? 3.018 10.686 7.195 1.00 86.62 187 SER A N 1
ATOM 1510 C CA . SER A 1 187 ? 1.655 10.925 6.712 1.00 86.62 187 SER A CA 1
ATOM 1511 C C . SER A 1 187 ? 0.654 10.136 7.546 1.00 86.62 187 SER A C 1
ATOM 1513 O O . SER A 1 187 ? 0.747 8.914 7.636 1.00 86.62 187 SER A O 1
ATOM 1515 N N . LEU A 1 188 ? -0.345 10.833 8.084 1.00 90.75 188 LEU A N 1
ATOM 1516 C CA . LEU A 1 188 ? -1.444 10.246 8.851 1.00 90.75 188 LEU A CA 1
ATOM 1517 C C . LEU A 1 188 ? -2.710 10.110 7.986 1.00 90.75 188 LEU A C 1
ATOM 1519 O O . LEU A 1 188 ? -2.956 10.954 7.120 1.00 90.75 188 LEU A O 1
ATOM 1523 N N . GLN A 1 189 ? -3.516 9.065 8.201 1.00 90.94 189 GLN A N 1
ATOM 1524 C CA . GLN A 1 189 ? -4.871 8.930 7.641 1.00 90.94 189 GLN A CA 1
ATOM 1525 C C . GLN A 1 189 ? -5.914 9.718 8.424 1.00 90.94 189 GLN A C 1
ATOM 1527 O O . GLN A 1 189 ? -6.927 10.099 7.842 1.00 90.94 189 GLN A O 1
ATOM 1532 N N . PHE A 1 190 ? -5.678 9.953 9.709 1.00 90.81 190 PHE A N 1
ATOM 1533 C CA . PHE A 1 190 ? -6.517 10.778 10.563 1.00 90.81 190 PHE A CA 1
ATOM 1534 C C . PHE A 1 190 ? -5.631 11.500 11.577 1.00 90.81 190 PHE A C 1
ATOM 1536 O O . PHE A 1 190 ? -4.621 10.963 12.034 1.00 90.81 190 PHE A O 1
ATOM 1543 N N . GLU A 1 191 ? -5.984 12.742 11.881 1.00 88.69 191 GLU A N 1
ATOM 1544 C CA . GLU A 1 191 ? -5.256 13.579 12.831 1.00 88.69 191 GLU A CA 1
ATOM 1545 C C . GLU A 1 191 ? -5.994 13.580 14.162 1.00 88.69 191 GLU A C 1
ATOM 1547 O O . GLU A 1 191 ? -7.222 13.609 14.198 1.00 88.69 191 GLU A O 1
ATOM 1552 N N . VAL A 1 192 ? -5.232 13.518 15.249 1.00 88.12 192 VAL A N 1
ATOM 1553 C CA . VAL A 1 192 ? -5.757 13.551 16.610 1.00 88.12 192 VAL A CA 1
ATOM 1554 C C . VAL A 1 192 ? -5.033 14.670 17.332 1.00 88.12 192 VAL A C 1
ATOM 1556 O O . VAL A 1 192 ? -3.807 14.664 17.414 1.00 88.12 192 VAL A O 1
ATOM 1559 N N . GLU A 1 193 ? -5.797 15.621 17.852 1.00 88.06 193 GLU A N 1
ATOM 1560 C CA . GLU A 1 193 ? -5.299 16.650 18.761 1.00 88.06 193 GLU A CA 1
ATOM 1561 C C . GLU A 1 193 ? -5.144 16.040 20.162 1.00 88.06 193 GLU A C 1
ATOM 1563 O O . GLU A 1 193 ? -6.014 16.189 21.022 1.00 88.06 193 GLU A O 1
ATOM 1568 N N . ASP A 1 194 ? -4.071 15.271 20.345 1.00 88.44 194 ASP A N 1
ATOM 1569 C CA . ASP A 1 194 ? -3.667 14.658 21.612 1.00 88.44 194 ASP A CA 1
ATOM 1570 C C . ASP A 1 194 ? -2.132 14.584 21.666 1.00 88.44 194 ASP A C 1
ATOM 1572 O O . ASP A 1 194 ? -1.541 13.909 20.822 1.00 88.44 194 ASP A O 1
ATOM 1576 N N . PRO A 1 195 ? -1.465 15.259 22.618 1.00 88.00 195 PRO A N 1
ATOM 1577 C CA . PRO A 1 195 ? -0.006 15.234 22.726 1.00 88.00 195 PRO A CA 1
ATOM 1578 C C . PRO A 1 195 ? 0.553 13.859 23.124 1.00 88.00 195 PRO A C 1
ATOM 1580 O O . PRO A 1 195 ? 1.723 13.586 22.873 1.00 88.00 195 PRO A O 1
ATOM 1583 N N . GLU A 1 196 ? -0.256 12.978 23.718 1.00 90.25 196 GLU A N 1
ATOM 1584 C CA . GLU A 1 196 ? 0.186 11.652 24.171 1.00 90.25 196 GLU A CA 1
ATOM 1585 C C . GLU A 1 196 ? -0.003 10.564 23.101 1.00 90.25 196 GLU A C 1
ATOM 1587 O O . GLU A 1 196 ? 0.393 9.414 23.298 1.00 90.25 196 GLU A O 1
ATOM 1592 N N . VAL A 1 197 ? -0.582 10.906 21.944 1.00 91.88 197 VAL A N 1
ATOM 1593 C CA . VAL A 1 197 ? -0.951 9.938 20.900 1.00 91.88 197 VAL A CA 1
ATOM 1594 C C . VAL A 1 197 ? 0.241 9.146 20.352 1.00 91.88 197 VAL A C 1
ATOM 1596 O O . VAL A 1 197 ? 0.103 7.977 19.992 1.00 91.88 197 VAL A O 1
ATOM 1599 N N . ASP A 1 198 ? 1.426 9.753 20.311 1.00 91.00 198 ASP A N 1
ATOM 1600 C CA . ASP A 1 198 ? 2.653 9.105 19.834 1.00 91.00 198 ASP A CA 1
ATOM 1601 C C . ASP A 1 198 ? 3.184 8.055 20.835 1.00 91.00 198 ASP A C 1
ATOM 1603 O O . ASP A 1 198 ? 3.986 7.189 20.475 1.00 91.00 198 ASP A O 1
ATOM 1607 N N . GLY A 1 199 ? 2.712 8.105 22.087 1.00 91.06 199 GLY A N 1
ATOM 1608 C CA . GLY A 1 199 ? 3.026 7.149 23.149 1.00 91.06 199 GLY A CA 1
ATOM 1609 C C . GLY A 1 199 ? 2.153 5.893 23.149 1.00 91.06 199 GLY A C 1
ATOM 1610 O O . GLY A 1 199 ? 2.482 4.937 23.843 1.00 91.06 199 GLY A O 1
ATOM 1611 N N . VAL A 1 200 ? 1.073 5.852 22.362 1.00 93.31 200 VAL A N 1
ATOM 1612 C CA . VAL A 1 200 ? 0.143 4.713 22.337 1.00 93.31 200 VAL A CA 1
ATOM 1613 C C . VAL A 1 200 ? 0.788 3.519 21.634 1.00 93.31 200 VAL A C 1
ATOM 1615 O O . VAL A 1 200 ? 1.022 3.572 20.421 1.00 93.31 200 VAL A O 1
ATOM 1618 N N . ARG A 1 201 ? 1.092 2.453 22.389 1.00 89.06 201 ARG A N 1
ATOM 1619 C CA . ARG A 1 201 ? 1.796 1.264 21.872 1.00 89.06 201 ARG A CA 1
ATOM 1620 C C . ARG A 1 201 ? 1.175 -0.065 22.290 1.00 89.06 201 ARG A C 1
ATOM 1622 O O . ARG A 1 201 ? 1.186 -0.988 21.489 1.00 89.06 201 ARG A O 1
ATOM 1629 N N . SER A 1 202 ? 0.652 -0.166 23.509 1.00 92.44 202 SER A N 1
ATOM 1630 C CA . SER A 1 202 ? 0.056 -1.401 24.035 1.00 92.44 202 SER A CA 1
ATOM 1631 C C . SER A 1 202 ? -1.471 -1.408 23.935 1.00 92.44 202 SER A C 1
ATOM 1633 O O . SER A 1 202 ? -2.096 -0.352 23.799 1.00 92.44 202 SER A O 1
ATOM 1635 N N . CYS A 1 203 ? -2.087 -2.586 24.096 1.00 95.12 203 CYS A N 1
ATOM 1636 C CA . CYS A 1 203 ? -3.538 -2.724 24.266 1.00 95.12 203 CYS A CA 1
ATOM 1637 C C . CYS A 1 203 ? -4.084 -1.755 25.329 1.00 95.12 203 CYS A C 1
ATOM 1639 O O . CYS A 1 203 ? -5.007 -0.983 25.067 1.00 95.12 203 CYS A O 1
ATOM 1641 N N . ARG A 1 204 ? -3.443 -1.701 26.505 1.00 95.31 204 ARG A N 1
ATOM 1642 C CA . ARG A 1 204 ? -3.830 -0.793 27.595 1.00 95.31 204 ARG A CA 1
ATOM 1643 C C . ARG A 1 204 ? -3.796 0.672 27.164 1.00 95.31 204 ARG A C 1
ATOM 1645 O O . ARG A 1 204 ? -4.739 1.403 27.464 1.00 95.31 204 ARG A O 1
ATOM 1652 N N . ASP A 1 205 ? -2.753 1.096 26.455 1.00 95.19 205 ASP A N 1
ATOM 1653 C CA . ASP A 1 205 ? -2.643 2.481 25.985 1.00 95.19 205 ASP A CA 1
ATOM 1654 C C . ASP A 1 205 ? -3.744 2.814 24.981 1.00 95.19 205 ASP A C 1
ATOM 1656 O O . ASP A 1 205 ? -4.307 3.906 25.034 1.00 95.19 205 ASP A O 1
ATOM 1660 N N . VAL A 1 206 ? -4.091 1.871 24.096 1.00 96.12 206 VAL A N 1
ATOM 1661 C CA . VAL A 1 206 ? -5.188 2.029 23.130 1.00 96.12 206 VAL A CA 1
ATOM 1662 C C . VAL A 1 206 ? -6.525 2.199 23.853 1.00 96.12 206 VAL A C 1
ATOM 1664 O O . VAL A 1 206 ? -7.311 3.072 23.483 1.00 96.12 206 VAL A O 1
ATOM 1667 N N . LEU A 1 207 ? -6.781 1.434 24.918 1.00 95.56 207 LEU A N 1
ATOM 1668 C CA . LEU A 1 207 ? -8.007 1.569 25.713 1.00 95.56 207 LEU A CA 1
ATOM 1669 C C . LEU A 1 207 ? -8.048 2.879 26.514 1.00 95.56 207 LEU A C 1
ATOM 1671 O O . LEU A 1 207 ? -9.089 3.537 26.549 1.00 95.56 207 LEU A O 1
ATOM 1675 N N . CYS A 1 208 ? -6.923 3.304 27.097 1.00 95.06 208 CYS A N 1
ATOM 1676 C CA . CYS A 1 208 ? -6.799 4.617 27.735 1.00 95.06 208 CYS A CA 1
ATOM 1677 C C . CYS A 1 208 ? -7.025 5.751 26.723 1.00 95.06 208 CYS A C 1
ATOM 1679 O O . CYS A 1 208 ? -7.750 6.705 26.999 1.00 95.06 208 CYS A O 1
ATOM 1681 N N . PHE A 1 209 ? -6.433 5.647 25.532 1.00 95.12 209 PHE A N 1
ATOM 1682 C CA . PHE A 1 209 ? -6.614 6.595 24.437 1.00 95.12 209 PHE A CA 1
ATOM 1683 C C . PHE A 1 209 ? -8.079 6.662 23.981 1.00 95.12 209 PHE A C 1
ATOM 1685 O O . PHE A 1 209 ? -8.640 7.753 23.877 1.00 95.12 209 PHE A O 1
ATOM 1692 N N . ARG A 1 210 ? -8.735 5.510 23.783 1.00 94.62 210 ARG A N 1
ATOM 1693 C CA . ARG A 1 210 ? -10.175 5.426 23.493 1.00 94.62 210 ARG A CA 1
ATOM 1694 C C . ARG A 1 210 ? -10.987 6.173 24.540 1.00 94.62 210 ARG A C 1
ATOM 1696 O O . ARG A 1 210 ? -11.866 6.948 24.181 1.00 94.62 210 ARG A O 1
ATOM 1703 N N . ASP A 1 211 ? -10.712 5.931 25.817 1.00 94.62 211 ASP A N 1
ATOM 1704 C CA . ASP A 1 211 ? -11.480 6.520 26.912 1.00 94.62 211 ASP A CA 1
ATOM 1705 C C . ASP A 1 211 ? -11.289 8.044 27.001 1.00 94.62 211 ASP A C 1
ATOM 1707 O O . ASP A 1 211 ? -12.257 8.759 27.255 1.00 94.62 211 ASP A O 1
ATOM 1711 N N . ARG A 1 212 ? -10.090 8.558 26.690 1.00 94.12 212 ARG A N 1
ATOM 1712 C CA . ARG A 1 212 ? -9.817 10.006 26.563 1.00 94.12 212 ARG A CA 1
ATOM 1713 C C . ARG A 1 212 ? -10.517 10.656 25.361 1.00 94.12 212 ARG A C 1
ATOM 1715 O O . ARG A 1 212 ? -10.739 11.866 25.354 1.00 94.12 212 ARG A O 1
ATOM 1722 N N . HIS A 1 213 ? -10.875 9.877 24.342 1.00 92.94 213 HIS A N 1
ATOM 1723 C CA . HIS A 1 213 ? -11.488 10.366 23.101 1.00 92.94 213 HIS A CA 1
ATOM 1724 C C . HIS A 1 213 ? -12.867 9.775 22.814 1.00 92.94 213 HIS A C 1
ATOM 1726 O O . HIS A 1 213 ? -13.318 9.772 21.666 1.00 92.94 213 HIS A O 1
ATOM 1732 N N . ILE A 1 214 ? -13.552 9.304 23.852 1.00 91.88 214 ILE A N 1
ATOM 1733 C CA . ILE A 1 214 ? -14.850 8.657 23.713 1.00 91.88 214 ILE A CA 1
ATOM 1734 C C . ILE A 1 214 ? -15.870 9.607 23.062 1.00 91.88 214 ILE A C 1
ATOM 1736 O O . ILE A 1 214 ? -15.963 10.784 23.407 1.00 91.88 214 ILE A O 1
ATOM 1740 N N . GLY A 1 215 ? -16.610 9.110 22.070 1.00 84.75 215 GLY A N 1
ATOM 1741 C CA . GLY A 1 215 ? -17.602 9.886 21.321 1.00 84.75 215 GLY A CA 1
ATOM 1742 C C . GLY A 1 215 ? -17.021 10.845 20.274 1.00 84.75 215 GLY A C 1
ATOM 1743 O O . GLY A 1 215 ? -17.787 11.443 19.516 1.00 84.75 215 GLY A O 1
ATOM 1744 N N . ARG A 1 216 ? -15.690 10.988 20.170 1.00 88.31 216 ARG A N 1
ATOM 1745 C CA . ARG A 1 216 ? -15.061 11.810 19.123 1.00 88.31 216 ARG A CA 1
ATOM 1746 C C . ARG A 1 216 ? -14.994 11.041 17.805 1.00 88.31 216 ARG A C 1
ATOM 1748 O O . ARG A 1 216 ? -14.566 9.889 17.762 1.00 88.31 216 ARG A O 1
ATOM 1755 N N . SER A 1 217 ? -15.375 11.715 16.720 1.00 88.75 217 SER A N 1
ATOM 1756 C CA . SER A 1 217 ? -15.314 11.185 15.356 1.00 88.75 217 SER A CA 1
ATOM 1757 C C . SER A 1 217 ? -14.161 11.822 14.581 1.00 88.75 217 SER A C 1
ATOM 1759 O O . SER A 1 217 ? -14.062 13.045 14.514 1.00 88.75 217 SER A O 1
ATOM 1761 N N . PHE A 1 218 ? -13.351 11.004 13.914 1.00 92.00 218 PHE A N 1
ATOM 1762 C CA . PHE A 1 218 ? -12.198 11.430 13.122 1.00 92.00 218 PHE A CA 1
ATOM 1763 C C . PHE A 1 218 ? -12.425 11.098 11.651 1.00 92.00 218 PHE A C 1
ATOM 1765 O O . PHE A 1 218 ? -12.709 9.955 11.300 1.00 92.00 218 PHE A O 1
ATOM 1772 N N . ALA A 1 219 ? -12.325 12.096 10.775 1.00 91.12 219 ALA A N 1
ATOM 1773 C CA . ALA A 1 219 ? -12.475 11.876 9.342 1.00 91.12 219 ALA A CA 1
ATOM 1774 C C . ALA A 1 219 ? -11.264 11.124 8.778 1.00 91.12 219 ALA A C 1
ATOM 1776 O O . ALA A 1 219 ? -10.118 11.516 9.004 1.00 91.12 219 ALA A O 1
ATOM 1777 N N . LEU A 1 220 ? -11.524 10.068 8.009 1.00 90.69 220 LEU A N 1
ATOM 1778 C CA . LEU A 1 220 ? -10.478 9.339 7.306 1.00 90.69 220 LEU A CA 1
ATOM 1779 C C . LEU A 1 220 ? -10.142 10.050 5.991 1.00 90.69 220 LEU A C 1
ATOM 1781 O O . LEU A 1 220 ? -11.019 10.422 5.209 1.00 90.69 220 LEU A O 1
ATOM 1785 N N . ARG A 1 221 ? -8.846 10.202 5.699 1.00 88.94 221 ARG A N 1
ATOM 1786 C CA . ARG A 1 221 ? -8.384 10.653 4.374 1.00 88.94 221 ARG A CA 1
ATOM 1787 C C . ARG A 1 221 ? -8.717 9.625 3.287 1.00 88.94 221 ARG A C 1
ATOM 1789 O O . ARG A 1 221 ? -8.968 10.000 2.136 1.00 88.94 221 ARG A O 1
ATOM 1796 N N . TRP A 1 222 ? -8.717 8.342 3.644 1.00 86.25 222 TRP A N 1
ATOM 1797 C CA . TRP A 1 222 ? -9.229 7.244 2.835 1.00 86.25 222 TRP A CA 1
ATOM 1798 C C . TRP A 1 222 ? -9.764 6.112 3.739 1.00 86.25 222 TRP A C 1
ATOM 1800 O O . TRP A 1 222 ? -9.073 5.752 4.693 1.00 86.25 222 TRP A O 1
ATOM 1810 N N . PRO A 1 223 ? -10.925 5.507 3.424 1.00 86.88 223 PRO A N 1
ATOM 1811 C CA . PRO A 1 223 ? -11.851 5.866 2.347 1.00 86.88 223 PRO A CA 1
ATOM 1812 C C . PRO A 1 223 ? -12.477 7.251 2.537 1.00 86.88 223 PRO A C 1
ATOM 1814 O O . PRO A 1 223 ? -12.564 7.771 3.644 1.00 86.88 223 PRO A O 1
ATOM 1817 N N . LYS A 1 224 ? -12.877 7.886 1.430 1.00 82.88 224 LYS A N 1
ATOM 1818 C CA . LYS A 1 224 ? -13.553 9.188 1.505 1.00 82.88 224 LYS A CA 1
ATOM 1819 C C . LYS A 1 224 ? -14.927 9.000 2.149 1.00 82.88 224 LYS A C 1
ATOM 1821 O O . LYS A 1 224 ? -15.626 8.060 1.788 1.00 82.88 224 LYS A O 1
ATOM 1826 N N . ASN A 1 225 ? -15.331 9.945 2.996 1.00 84.69 225 ASN A N 1
ATOM 1827 C CA . ASN A 1 225 ? -16.636 9.991 3.676 1.00 84.69 225 ASN A CA 1
ATOM 1828 C C . ASN A 1 225 ? -16.839 8.944 4.783 1.00 84.69 225 ASN A C 1
ATOM 1830 O O . ASN A 1 225 ? -17.942 8.836 5.323 1.00 84.69 225 ASN A O 1
ATOM 1834 N N . GLU A 1 226 ? -15.786 8.218 5.150 1.00 90.56 226 GLU A N 1
ATOM 1835 C CA . GLU A 1 226 ? -15.789 7.374 6.338 1.00 90.56 226 GLU A CA 1
ATOM 1836 C C . GLU A 1 226 ? -15.169 8.109 7.523 1.00 90.56 226 GLU A C 1
ATOM 1838 O O . GLU A 1 226 ? -14.278 8.955 7.376 1.00 90.56 226 GLU A O 1
ATOM 1843 N N . THR A 1 227 ? -15.660 7.784 8.713 1.00 92.38 227 THR A N 1
ATOM 1844 C CA . THR A 1 227 ? -15.115 8.292 9.963 1.00 92.38 227 THR A CA 1
ATOM 1845 C C . THR A 1 227 ? -14.813 7.158 10.924 1.00 92.38 227 THR A C 1
ATOM 1847 O O . THR A 1 227 ? -15.478 6.123 10.924 1.00 92.38 227 THR A O 1
ATOM 1850 N N . LEU A 1 228 ? -13.795 7.384 11.742 1.00 93.62 228 LEU A N 1
ATOM 1851 C CA . LEU A 1 228 ? -13.428 6.571 12.886 1.00 93.62 228 LEU A CA 1
ATOM 1852 C C . LEU A 1 228 ? -14.115 7.137 14.130 1.00 93.62 228 LEU A C 1
ATOM 1854 O O . LEU A 1 228 ? -14.039 8.341 14.363 1.00 93.62 228 LEU A O 1
ATOM 1858 N N . LEU A 1 229 ? -14.761 6.296 14.927 1.00 92.06 229 LEU A N 1
ATOM 1859 C CA . LEU A 1 229 ? -15.388 6.661 16.193 1.00 92.06 229 LEU A CA 1
ATOM 1860 C C . LEU A 1 229 ? -14.784 5.811 17.310 1.00 92.06 229 LEU A C 1
ATOM 1862 O O . LEU A 1 229 ? -14.876 4.586 17.273 1.00 92.06 229 LEU A O 1
ATOM 1866 N N . PHE A 1 230 ? -14.218 6.447 18.333 1.00 92.38 230 PHE A N 1
ATOM 1867 C CA . PHE A 1 230 ? -13.830 5.736 19.552 1.00 92.38 230 PHE A CA 1
ATOM 1868 C C . PHE A 1 230 ? -15.004 5.717 20.518 1.00 92.38 230 PHE A C 1
ATOM 1870 O O . PHE A 1 230 ? -15.557 6.759 20.871 1.00 92.38 230 PHE A O 1
ATOM 1877 N N . HIS A 1 231 ? -15.410 4.526 20.936 1.00 90.44 231 HIS A N 1
ATOM 1878 C CA . HIS A 1 231 ? -16.511 4.358 21.872 1.00 90.44 231 HIS A CA 1
ATOM 1879 C C . HIS A 1 231 ? -16.363 3.060 22.656 1.00 90.44 231 HIS A C 1
ATOM 1881 O O . HIS A 1 231 ? -15.513 2.224 22.354 1.00 90.44 231 HIS A O 1
ATOM 1887 N N . ARG A 1 232 ? -17.193 2.903 23.686 1.00 88.69 232 ARG A N 1
ATOM 1888 C CA . ARG A 1 232 ? -17.340 1.640 24.407 1.00 88.69 232 ARG A CA 1
ATOM 1889 C C . ARG A 1 232 ? -18.512 0.867 23.813 1.00 88.69 232 ARG A C 1
ATOM 1891 O O . ARG A 1 232 ? -19.502 1.462 23.390 1.00 88.69 232 ARG A O 1
ATOM 1898 N N . ARG A 1 233 ? -18.403 -0.454 23.819 1.00 80.06 233 ARG A N 1
ATOM 1899 C CA . ARG A 1 233 ? -19.499 -1.381 23.550 1.00 80.06 233 ARG A CA 1
ATOM 1900 C C . ARG A 1 233 ? -19.479 -2.435 24.649 1.00 80.06 233 ARG A C 1
ATOM 1902 O O . ARG A 1 233 ? -18.414 -2.765 25.162 1.00 80.06 233 ARG A O 1
ATOM 1909 N N . ARG A 1 234 ? -20.650 -2.930 25.054 1.00 66.81 234 ARG A N 1
ATOM 1910 C CA . ARG A 1 234 ? -20.706 -4.158 25.853 1.00 66.81 234 ARG A CA 1
ATOM 1911 C C . ARG A 1 234 ? -20.357 -5.292 24.897 1.00 66.81 234 ARG A C 1
ATOM 1913 O O . ARG A 1 234 ? -21.114 -5.506 23.954 1.00 66.81 234 ARG A O 1
ATOM 1920 N N . ASP A 1 235 ? -19.233 -5.967 25.112 1.00 62.09 235 ASP A N 1
ATOM 1921 C CA . ASP A 1 235 ? -18.780 -7.089 24.283 1.00 62.09 235 ASP A CA 1
ATOM 1922 C C . ASP A 1 235 ? -19.702 -8.306 24.459 1.00 62.09 235 ASP A C 1
ATOM 1924 O O . ASP A 1 235 ? -19.372 -9.300 25.095 1.00 62.09 235 ASP A O 1
ATOM 1928 N N . SER A 1 236 ? -20.918 -8.219 23.924 1.00 67.94 236 SER A N 1
ATOM 1929 C CA . SER A 1 236 ? -21.784 -9.373 23.744 1.00 67.94 236 SER A CA 1
ATOM 1930 C C . SER A 1 236 ? -21.431 -9.989 22.402 1.00 67.94 236 SER A C 1
ATOM 1932 O O . SER A 1 236 ? -21.989 -9.601 21.387 1.00 67.94 236 SER A O 1
ATOM 1934 N N . LEU A 1 237 ? -20.515 -10.956 22.380 1.00 76.75 237 LEU A N 1
ATOM 1935 C CA . LEU A 1 237 ? -20.179 -11.702 21.159 1.00 76.75 237 LEU A CA 1
ATOM 1936 C C . LEU A 1 237 ? -21.247 -12.757 20.797 1.00 76.75 237 LEU A C 1
ATOM 1938 O O . LEU A 1 237 ? -21.001 -13.645 19.983 1.00 76.75 237 LEU A O 1
ATOM 1942 N N . ALA A 1 238 ? -22.436 -12.677 21.408 1.00 71.25 238 ALA A N 1
ATOM 1943 C CA . ALA A 1 238 ? -23.537 -13.621 21.220 1.00 71.25 238 ALA A CA 1
ATOM 1944 C C . ALA A 1 238 ? -24.068 -13.645 19.777 1.00 71.25 238 ALA A C 1
ATOM 1946 O O . ALA A 1 238 ? -24.600 -14.659 19.341 1.00 71.25 238 ALA A O 1
ATOM 1947 N N . PHE A 1 239 ? -23.903 -12.547 19.038 1.00 73.50 239 PHE A N 1
ATOM 1948 C CA . PHE A 1 239 ? -24.299 -12.444 17.633 1.00 73.50 239 PHE A CA 1
ATOM 1949 C C . PHE A 1 239 ? -23.263 -13.053 16.668 1.00 73.50 239 PHE A C 1
ATOM 1951 O O . PHE A 1 239 ? -23.568 -13.278 15.500 1.00 73.50 239 PHE A O 1
ATOM 1958 N N . VAL A 1 240 ? -22.038 -13.339 17.130 1.00 78.38 240 VAL A N 1
ATOM 1959 C CA . VAL A 1 240 ? -20.988 -13.936 16.294 1.00 78.38 240 VAL A CA 1
ATOM 1960 C C . VAL A 1 240 ? -21.273 -15.423 16.157 1.00 78.38 240 VAL A C 1
ATOM 1962 O O . VAL A 1 240 ? -21.037 -16.174 17.097 1.00 78.38 240 VAL A O 1
ATOM 1965 N N . MET A 1 241 ? -21.774 -15.864 15.003 1.00 76.50 241 MET A N 1
ATOM 1966 C CA . MET A 1 241 ? -22.187 -17.261 14.783 1.00 76.50 241 MET A CA 1
ATOM 1967 C C . MET A 1 241 ? -21.003 -18.236 14.674 1.00 76.50 241 MET A C 1
ATOM 1969 O O . MET A 1 241 ? -21.130 -19.405 15.027 1.00 76.50 241 MET A O 1
ATOM 1973 N N . CYS A 1 242 ? -19.841 -17.760 14.223 1.00 81.62 242 CYS A N 1
ATOM 1974 C CA . CYS A 1 242 ? -18.629 -18.564 14.081 1.00 81.62 242 CYS A CA 1
ATOM 1975 C C . CYS A 1 242 ? -17.878 -18.686 15.419 1.00 81.62 242 CYS A C 1
ATOM 1977 O O . CYS A 1 242 ? -17.313 -17.705 15.906 1.00 81.62 242 CYS A O 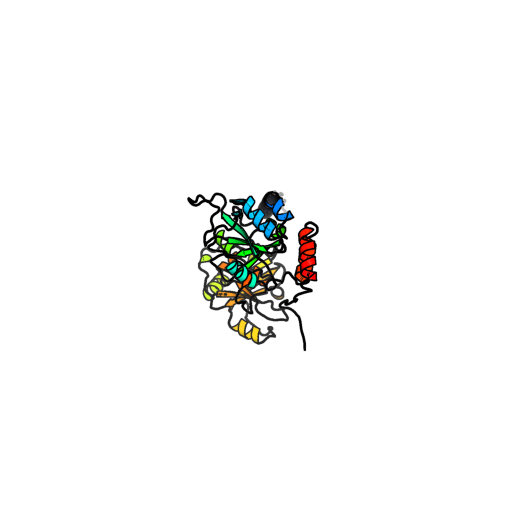1
ATOM 1979 N N . ASP A 1 243 ? -17.822 -19.891 15.996 1.00 82.62 243 ASP A N 1
ATOM 1980 C CA . ASP A 1 243 ? -17.180 -20.134 17.300 1.00 82.62 243 ASP A CA 1
ATOM 1981 C C . ASP A 1 243 ? -15.683 -19.802 17.320 1.00 82.62 243 ASP A C 1
ATOM 1983 O O . ASP A 1 243 ? -15.176 -19.302 18.323 1.00 82.62 243 ASP A O 1
ATOM 1987 N N . GLU A 1 244 ? -14.971 -20.060 16.222 1.00 82.88 244 GLU A N 1
ATOM 1988 C CA . GLU A 1 244 ? -13.540 -19.753 16.115 1.00 82.88 244 GLU A CA 1
ATOM 1989 C C . GLU A 1 244 ? -13.294 -18.243 16.156 1.00 82.88 244 GLU A C 1
ATOM 1991 O O . GLU A 1 244 ? -12.458 -17.747 16.910 1.00 82.88 244 GLU A O 1
ATOM 1996 N N . ALA A 1 245 ? -14.087 -17.486 15.400 1.00 82.25 245 ALA A N 1
ATOM 1997 C CA . ALA A 1 245 ? -14.017 -16.038 15.431 1.00 82.25 245 ALA A CA 1
ATOM 1998 C C . ALA A 1 245 ? -14.441 -15.465 16.782 1.00 82.25 245 ALA A C 1
ATOM 2000 O O . ALA A 1 245 ? -13.821 -14.519 17.261 1.00 82.25 245 ALA A O 1
ATOM 2001 N N . ARG A 1 246 ? -15.464 -16.054 17.412 1.00 85.62 246 ARG A N 1
ATOM 2002 C CA . ARG A 1 246 ? -15.912 -15.667 18.750 1.00 85.62 246 ARG A CA 1
ATOM 2003 C C . ARG A 1 246 ? -14.796 -15.855 19.777 1.00 85.62 246 ARG A C 1
ATOM 2005 O O . ARG A 1 246 ? -14.546 -14.936 20.548 1.00 85.62 246 ARG A O 1
ATOM 2012 N N . ARG A 1 247 ? -14.106 -17.004 19.762 1.00 85.88 247 ARG A N 1
ATOM 2013 C CA . ARG A 1 247 ? -12.945 -17.273 20.630 1.00 85.88 247 ARG A CA 1
ATOM 2014 C C . ARG A 1 247 ? -11.838 -16.250 20.404 1.00 85.88 247 ARG A C 1
ATOM 2016 O O . ARG A 1 247 ? -11.388 -15.624 21.353 1.00 85.88 247 ARG A O 1
ATOM 2023 N N . ARG A 1 248 ? -11.493 -15.996 19.145 1.00 85.94 248 ARG A N 1
ATOM 2024 C CA . ARG A 1 248 ? -10.446 -15.039 18.788 1.00 85.94 248 ARG A CA 1
ATOM 2025 C C . ARG A 1 248 ? -10.785 -13.591 19.167 1.00 85.94 248 ARG A C 1
ATOM 2027 O O . ARG A 1 248 ? -9.908 -12.857 19.598 1.00 85.94 248 ARG A O 1
ATOM 2034 N N . LEU A 1 249 ? -12.041 -13.169 19.018 1.00 88.31 249 LEU A N 1
ATOM 2035 C CA . LEU A 1 249 ? -12.499 -11.844 19.453 1.00 88.31 249 LEU A CA 1
ATOM 2036 C C . LEU A 1 249 ? -12.552 -11.716 20.978 1.00 88.31 249 LEU A C 1
ATOM 2038 O O . LEU A 1 249 ? -12.343 -10.621 21.487 1.00 88.31 249 LEU A O 1
ATOM 2042 N N . ALA A 1 250 ? -12.812 -12.808 21.704 1.00 88.38 250 ALA A N 1
ATOM 2043 C CA . ALA A 1 250 ? -12.818 -12.812 23.168 1.00 88.38 250 ALA A CA 1
ATOM 2044 C C . ALA A 1 250 ? -11.422 -12.575 23.775 1.00 88.38 250 ALA A C 1
ATOM 2046 O O . ALA A 1 250 ? -11.324 -12.139 24.918 1.00 88.38 250 ALA A O 1
ATOM 2047 N N . GLU A 1 251 ? -10.359 -12.827 23.007 1.00 89.62 251 GLU A N 1
ATOM 2048 C CA . GLU A 1 251 ? -8.964 -12.528 23.360 1.00 89.62 251 GLU A CA 1
ATOM 2049 C C . GLU A 1 251 ? -8.546 -11.092 22.985 1.00 89.62 251 GLU A C 1
ATOM 2051 O O . GLU A 1 251 ? -7.398 -10.700 23.182 1.00 89.62 251 GLU A O 1
ATOM 2056 N N . MET A 1 252 ? -9.453 -10.295 22.414 1.00 92.69 252 MET A N 1
ATOM 2057 C CA . MET A 1 252 ? -9.180 -8.930 21.970 1.00 92.69 252 MET A CA 1
ATOM 2058 C C . MET A 1 252 ? -10.048 -7.924 22.717 1.00 92.69 252 MET A C 1
ATOM 2060 O O . MET A 1 252 ? -11.154 -8.218 23.163 1.00 92.69 252 MET A O 1
ATOM 2064 N N . CYS A 1 253 ? -9.580 -6.682 22.783 1.00 93.62 253 CYS A N 1
ATOM 2065 C CA . CYS A 1 253 ? -10.327 -5.596 23.396 1.00 93.62 253 CYS A CA 1
ATOM 2066 C C . CYS A 1 253 ? -10.958 -4.692 22.335 1.00 93.62 253 CYS A C 1
ATOM 2068 O O . CYS A 1 253 ? -10.269 -4.157 21.463 1.00 93.62 253 CYS A O 1
ATOM 2070 N N . PHE A 1 254 ? -12.268 -4.464 22.428 1.00 93.31 254 PHE A N 1
ATOM 2071 C CA . PHE A 1 254 ? -12.954 -3.491 21.582 1.00 93.31 254 PHE A CA 1
ATOM 2072 C C . PHE A 1 254 ? -12.507 -2.062 21.912 1.00 93.31 254 PHE A C 1
ATOM 2074 O O . PHE A 1 254 ? -12.506 -1.647 23.080 1.00 93.31 254 PHE A O 1
ATOM 2081 N N . PHE A 1 255 ? -12.192 -1.264 20.887 1.00 94.12 255 PHE A N 1
ATOM 2082 C CA . PHE A 1 255 ? -11.799 0.131 21.104 1.00 94.12 255 PHE A CA 1
ATOM 2083 C C . PHE A 1 255 ? -12.476 1.177 20.219 1.00 94.12 255 PHE A C 1
ATOM 2085 O O . PHE A 1 255 ? -12.314 2.373 20.468 1.00 94.12 255 PHE A O 1
ATOM 2092 N N . GLY A 1 256 ? -13.268 0.784 19.230 1.00 93.06 256 GLY A N 1
ATOM 2093 C CA . GLY A 1 256 ? -14.001 1.743 18.415 1.00 93.06 256 GLY A CA 1
ATOM 2094 C C . GLY A 1 256 ? -14.599 1.110 17.177 1.00 93.06 256 GLY A C 1
ATOM 2095 O O . GLY A 1 256 ? -14.660 -0.106 17.052 1.00 93.06 256 GLY A O 1
ATOM 2096 N N . SER A 1 257 ? -15.029 1.942 16.244 1.00 93.00 257 SER A N 1
ATOM 2097 C CA . SER A 1 257 ? -15.603 1.494 14.984 1.00 93.00 257 SER A CA 1
ATOM 2098 C C . SER A 1 257 ? -15.300 2.474 13.856 1.00 93.00 257 SER A C 1
ATOM 2100 O O . SER A 1 257 ? -14.936 3.629 14.091 1.00 93.00 257 SER A O 1
ATOM 2102 N N . PHE A 1 258 ? -15.432 2.026 12.612 1.00 93.25 258 PHE A N 1
ATOM 2103 C CA . PHE A 1 258 ? -15.345 2.894 11.443 1.00 93.25 258 PHE A CA 1
ATOM 2104 C C . PHE A 1 258 ? -16.429 2.580 10.417 1.00 93.25 258 PHE A C 1
ATOM 2106 O O . PHE A 1 258 ? -16.992 1.490 10.380 1.00 93.25 258 PHE A O 1
ATOM 2113 N N . GLY A 1 259 ? -16.725 3.557 9.570 1.00 90.50 259 GLY A N 1
ATOM 2114 C CA . GLY A 1 259 ? -17.668 3.409 8.468 1.00 90.50 259 GLY A CA 1
ATOM 2115 C C . GLY A 1 259 ? -18.234 4.754 8.046 1.00 90.50 259 GLY A C 1
ATOM 2116 O O . GLY A 1 259 ? -17.749 5.809 8.467 1.00 90.50 259 GLY A O 1
ATOM 2117 N N . TYR A 1 260 ? -19.274 4.739 7.216 1.00 83.19 260 TYR A N 1
ATOM 2118 C CA . TYR A 1 260 ? -19.927 5.974 6.794 1.00 83.19 260 TYR A CA 1
ATOM 2119 C C . TYR A 1 260 ? -20.496 6.734 7.992 1.00 83.19 260 TYR A C 1
ATOM 2121 O O . TYR A 1 260 ? -21.104 6.152 8.887 1.00 83.19 260 TYR A O 1
ATOM 2129 N N . LYS A 1 261 ? -20.343 8.063 7.970 1.00 65.00 261 LYS A N 1
ATOM 2130 C CA . LYS A 1 261 ? -20.791 8.963 9.047 1.00 65.00 261 LYS A CA 1
ATOM 2131 C C . LYS A 1 261 ? -22.279 8.807 9.406 1.00 65.00 261 LYS A C 1
ATOM 2133 O O . LYS A 1 261 ? -22.659 9.101 10.532 1.00 65.00 261 LYS A O 1
ATOM 2138 N N . TYR A 1 262 ? -23.103 8.392 8.443 1.00 63.78 262 TYR A N 1
ATOM 2139 C CA . TYR A 1 262 ? -24.560 8.297 8.575 1.00 63.78 262 TYR A CA 1
ATOM 2140 C C . TYR A 1 262 ? -25.057 6.923 9.023 1.00 63.78 262 TYR A C 1
ATOM 2142 O O . TYR A 1 262 ? -26.246 6.778 9.291 1.00 63.78 262 TYR A O 1
ATOM 2150 N N . PHE A 1 263 ? -24.186 5.912 9.070 1.00 61.69 263 PHE A N 1
ATOM 2151 C CA . PHE A 1 263 ? -24.586 4.614 9.591 1.00 61.69 263 PHE A CA 1
ATOM 2152 C C . PHE A 1 263 ? -24.658 4.670 11.115 1.00 61.69 263 PHE A C 1
ATOM 2154 O O . PHE A 1 263 ? -23.739 5.167 11.770 1.00 61.69 263 PHE A O 1
ATOM 2161 N N . GLY A 1 264 ? -25.766 4.154 11.659 1.00 59.34 264 GLY A N 1
ATOM 2162 C CA . GLY A 1 264 ? -25.835 3.764 13.064 1.00 59.34 264 GLY A CA 1
ATOM 2163 C C . GLY A 1 264 ? -24.837 2.643 13.360 1.00 59.34 264 GLY A C 1
ATOM 2164 O O . GLY A 1 264 ? -24.234 2.082 12.440 1.00 59.34 264 GLY A O 1
ATOM 2165 N N . ASP A 1 265 ? -24.662 2.315 14.637 1.00 58.66 265 ASP A N 1
ATOM 2166 C CA . ASP A 1 265 ? -23.630 1.373 15.093 1.00 58.66 265 ASP A CA 1
ATOM 2167 C C . ASP A 1 265 ? -23.692 0.005 14.383 1.00 58.66 265 ASP A C 1
ATOM 2169 O O . ASP A 1 265 ? -22.652 -0.587 14.119 1.00 58.66 265 ASP A O 1
ATOM 2173 N N . GLU A 1 266 ? -24.882 -0.445 13.973 1.00 59.03 266 GLU A N 1
ATOM 2174 C CA . GLU A 1 266 ? -25.121 -1.711 13.255 1.00 59.03 266 GLU A CA 1
ATOM 2175 C C . GLU A 1 266 ? -24.524 -1.765 11.834 1.00 59.03 266 GLU A C 1
ATOM 2177 O O . GLU A 1 266 ? -24.311 -2.845 11.289 1.00 59.03 266 GLU A O 1
ATOM 2182 N N . GLY A 1 267 ? -24.251 -0.613 11.212 1.00 66.19 267 GLY A N 1
ATOM 2183 C CA . GLY A 1 267 ? -23.665 -0.526 9.867 1.00 66.19 267 GLY A CA 1
ATOM 2184 C C . GLY A 1 267 ? -22.160 -0.253 9.859 1.00 66.19 267 GLY A C 1
ATOM 2185 O O . GLY A 1 267 ? -21.577 -0.048 8.790 1.00 66.19 267 GLY A O 1
ATOM 2186 N N . ARG A 1 268 ? -21.531 -0.178 11.038 1.00 82.69 268 ARG A N 1
ATOM 2187 C CA . ARG A 1 268 ? -20.109 0.138 11.193 1.00 82.69 268 ARG A CA 1
ATOM 2188 C C . ARG A 1 268 ? -19.282 -1.114 11.443 1.00 82.69 268 ARG A C 1
ATOM 2190 O O . ARG A 1 268 ? -19.743 -2.097 12.005 1.00 82.69 268 ARG A O 1
ATOM 2197 N N . ILE A 1 269 ? -18.021 -1.048 11.033 1.00 90.50 269 ILE A N 1
ATOM 2198 C CA . ILE A 1 269 ? -17.041 -2.096 11.287 1.00 90.50 269 ILE A CA 1
ATOM 2199 C C . ILE A 1 269 ? -16.429 -1.863 12.661 1.00 90.50 269 ILE A C 1
ATOM 2201 O O . ILE A 1 269 ? -15.854 -0.804 12.918 1.00 90.50 269 ILE A O 1
ATOM 2205 N N . SER A 1 270 ? -16.531 -2.863 13.526 1.00 91.56 270 SER A N 1
ATOM 2206 C CA . SER A 1 270 ? -15.965 -2.864 14.870 1.00 91.56 270 SER A CA 1
ATOM 2207 C C . SER A 1 270 ? -14.442 -3.012 14.827 1.00 91.56 270 SER A C 1
ATOM 2209 O O . SER A 1 270 ? -13.912 -3.762 14.011 1.00 91.56 270 SER A O 1
ATOM 2211 N N . LEU A 1 271 ? -13.727 -2.309 15.704 1.00 94.44 271 LEU A N 1
ATOM 2212 C CA . LEU A 1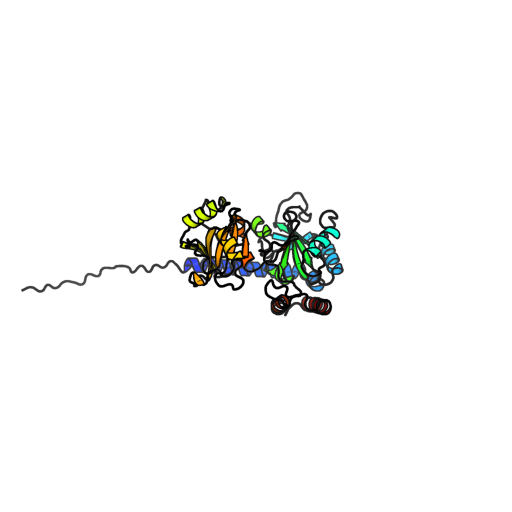 271 ? -12.272 -2.354 15.830 1.00 94.44 271 LEU A CA 1
ATOM 2213 C C . LEU A 1 271 ? -11.857 -2.965 17.164 1.00 94.44 271 LEU A C 1
ATOM 2215 O O . LEU A 1 271 ? -12.310 -2.551 18.235 1.00 94.44 271 LEU A O 1
ATOM 2219 N N . TYR A 1 272 ? -10.936 -3.911 17.062 1.00 94.19 272 TYR A N 1
ATOM 2220 C CA . TYR A 1 272 ? -10.410 -4.716 18.148 1.00 94.19 272 TYR A CA 1
ATOM 2221 C C . TYR A 1 272 ? -8.890 -4.614 18.184 1.00 94.19 272 TYR A C 1
ATOM 2223 O O . TYR A 1 272 ? -8.253 -4.518 17.134 1.00 94.19 272 TYR A O 1
ATOM 2231 N N . VAL A 1 273 ? -8.315 -4.619 19.382 1.00 95.56 273 VAL A N 1
ATOM 2232 C CA . VAL A 1 273 ? -6.866 -4.622 19.603 1.00 95.56 273 VAL A CA 1
ATOM 2233 C C . VAL A 1 273 ? -6.468 -5.862 20.405 1.00 95.56 273 VAL A C 1
ATOM 2235 O O . VAL A 1 273 ? -7.146 -6.207 21.372 1.00 95.56 273 VAL A O 1
ATOM 2238 N N . THR A 1 274 ? -5.412 -6.556 19.982 1.00 93.62 274 THR A N 1
ATOM 2239 C CA . THR A 1 274 ? -4.814 -7.668 20.740 1.00 93.62 274 THR A CA 1
ATOM 2240 C C . THR A 1 274 ? -3.915 -7.137 21.850 1.00 93.62 274 THR A C 1
ATOM 2242 O O . THR A 1 274 ? -3.505 -5.976 21.816 1.00 93.62 274 THR A O 1
ATOM 2245 N N . ASP A 1 275 ? -3.540 -7.989 22.803 1.00 90.75 275 ASP A N 1
ATOM 2246 C CA . ASP A 1 275 ? -2.595 -7.628 23.869 1.00 90.75 275 ASP A CA 1
ATOM 2247 C C . ASP A 1 275 ? -1.251 -7.105 23.330 1.00 90.75 275 ASP A C 1
ATOM 2249 O O . ASP A 1 275 ? -0.717 -6.124 23.857 1.00 90.75 275 ASP A O 1
ATOM 2253 N N . ASP A 1 276 ? -0.782 -7.663 22.208 1.00 87.94 276 ASP A N 1
ATOM 2254 C CA . ASP A 1 276 ? 0.435 -7.244 21.498 1.00 87.94 276 ASP A CA 1
ATOM 2255 C C . ASP A 1 276 ? 0.290 -5.914 20.728 1.00 87.94 276 ASP A C 1
ATOM 2257 O O . ASP A 1 276 ? 1.260 -5.411 20.163 1.00 87.94 276 ASP A O 1
ATOM 2261 N N . GLY A 1 277 ? -0.908 -5.320 20.699 1.00 90.12 277 GLY A N 1
ATOM 2262 C CA . GLY A 1 277 ? -1.180 -4.025 20.067 1.00 90.12 277 GLY A CA 1
ATOM 2263 C C . GLY A 1 277 ? -1.637 -4.092 18.606 1.00 90.12 277 GLY A C 1
ATOM 2264 O O . GLY A 1 277 ? -1.913 -3.043 18.015 1.00 90.12 277 GLY A O 1
ATOM 2265 N N . GLN A 1 278 ? -1.781 -5.290 18.032 1.00 93.06 278 GLN A N 1
ATOM 2266 C CA . GLN A 1 278 ? -2.272 -5.467 16.665 1.00 93.06 278 GLN A CA 1
ATOM 2267 C C . GLN A 1 278 ? -3.760 -5.141 16.572 1.00 93.06 278 GLN A C 1
ATOM 2269 O O . GLN A 1 278 ? -4.548 -5.475 17.454 1.00 93.06 278 GLN A O 1
ATOM 2274 N N . ILE A 1 279 ? -4.164 -4.517 15.470 1.00 95.06 279 ILE A N 1
ATOM 2275 C CA . ILE A 1 279 ? -5.517 -4.006 15.266 1.00 95.06 279 ILE A CA 1
ATOM 2276 C C . ILE A 1 279 ? -6.229 -4.816 14.190 1.00 95.06 279 ILE A C 1
ATOM 2278 O O . ILE A 1 279 ? -5.728 -4.994 13.075 1.00 95.06 279 ILE A O 1
ATOM 2282 N N . PHE A 1 280 ? -7.448 -5.233 14.513 1.00 93.44 280 PHE A N 1
ATOM 2283 C CA . PHE A 1 280 ? -8.344 -5.989 13.653 1.00 93.44 280 PHE A CA 1
ATOM 2284 C C . PHE A 1 280 ? -9.681 -5.262 13.498 1.00 93.44 280 PHE A C 1
ATOM 2286 O O . PHE A 1 280 ? -10.172 -4.613 14.416 1.00 93.44 280 PHE A O 1
ATOM 2293 N N . GLY A 1 281 ? -10.270 -5.372 12.313 1.00 92.38 281 GLY A N 1
ATOM 2294 C CA . GLY A 1 281 ? -11.617 -4.931 12.002 1.00 92.38 281 GLY A CA 1
ATOM 2295 C C . GLY A 1 281 ? -12.538 -6.136 11.891 1.00 92.38 281 GLY A C 1
ATOM 2296 O O . GLY A 1 281 ? -12.159 -7.166 11.332 1.00 92.38 281 GLY A O 1
ATOM 2297 N N . PHE A 1 282 ? -13.757 -6.008 12.381 1.00 89.56 282 PHE A N 1
ATOM 2298 C CA . PHE A 1 282 ? -14.757 -7.059 12.361 1.00 89.56 282 PHE A CA 1
ATOM 2299 C C . PHE A 1 282 ? -16.095 -6.477 11.910 1.00 89.56 282 PHE A C 1
ATOM 2301 O O . PHE A 1 282 ? -16.569 -5.486 12.461 1.00 89.56 282 PHE A O 1
ATOM 2308 N N . ASN A 1 283 ? -16.658 -7.051 10.848 1.00 86.44 283 ASN A N 1
ATOM 2309 C CA . ASN A 1 283 ? -17.982 -6.677 10.373 1.00 86.44 283 ASN A CA 1
ATOM 2310 C C . ASN A 1 283 ? -18.990 -7.610 11.030 1.00 86.44 283 ASN A C 1
ATOM 2312 O O . ASN A 1 283 ? -18.998 -8.803 10.739 1.00 86.44 283 ASN A O 1
ATOM 2316 N N . ASP A 1 284 ? -19.831 -7.043 11.889 1.00 73.31 284 ASP A N 1
ATOM 2317 C CA . ASP A 1 284 ? -20.834 -7.792 12.644 1.00 73.31 284 ASP A CA 1
ATOM 2318 C C . ASP A 1 284 ? -21.891 -8.447 11.722 1.00 73.31 284 ASP A C 1
ATOM 2320 O O . ASP A 1 284 ? -22.579 -9.372 12.143 1.00 73.31 284 ASP A O 1
ATOM 2324 N N . ASN A 1 285 ? -21.974 -8.017 10.454 1.00 71.31 285 ASN A N 1
ATOM 2325 C CA . ASN A 1 285 ? -22.884 -8.545 9.432 1.00 71.31 285 ASN A CA 1
ATOM 2326 C C . ASN A 1 285 ? -22.212 -9.491 8.414 1.00 71.31 285 ASN A C 1
ATOM 2328 O O . ASN A 1 285 ? -22.840 -9.850 7.420 1.00 71.31 285 ASN A O 1
ATOM 2332 N N . ASP A 1 286 ? -20.928 -9.824 8.575 1.00 72.31 286 ASP A N 1
ATOM 2333 C CA . ASP A 1 286 ? -20.215 -10.680 7.615 1.00 72.31 286 ASP A CA 1
ATOM 2334 C C . ASP A 1 286 ? -20.522 -12.158 7.870 1.00 72.31 286 ASP A C 1
ATOM 2336 O O . ASP A 1 286 ? -20.301 -12.652 8.977 1.00 72.31 286 ASP A O 1
ATOM 2340 N N . GLU A 1 287 ? -20.979 -12.875 6.843 1.00 58.91 287 GLU A N 1
ATOM 2341 C CA . GLU A 1 287 ? -21.322 -14.303 6.941 1.00 58.91 287 GLU A CA 1
ATOM 2342 C C . GLU A 1 287 ? -20.097 -15.162 7.294 1.00 58.91 287 GLU A C 1
ATOM 2344 O O . GLU A 1 287 ? -20.209 -16.129 8.048 1.00 58.91 287 GLU A O 1
ATOM 2349 N N . ASP A 1 288 ? -18.908 -14.762 6.827 1.00 64.69 288 ASP A N 1
ATOM 2350 C CA . ASP A 1 288 ? -17.645 -15.435 7.149 1.00 64.69 288 ASP A CA 1
ATOM 2351 C C . ASP A 1 288 ? -17.255 -15.255 8.623 1.00 64.69 288 ASP A C 1
ATOM 2353 O O . ASP A 1 288 ? -16.499 -16.054 9.184 1.00 64.69 288 ASP A O 1
ATOM 2357 N N . GLY A 1 289 ? -17.727 -14.169 9.244 1.00 68.88 289 GLY A N 1
ATOM 2358 C CA . GLY A 1 289 ? -17.532 -13.867 10.654 1.00 68.88 289 GLY A CA 1
ATOM 2359 C C . GLY A 1 289 ? -16.075 -13.747 11.103 1.00 68.88 289 GLY A C 1
ATOM 2360 O O . GLY A 1 289 ? -15.834 -13.834 12.296 1.00 68.88 289 GLY A O 1
ATOM 2361 N N . ARG A 1 290 ? -15.080 -13.559 10.224 1.00 80.31 290 ARG A N 1
ATOM 2362 C CA . ARG A 1 290 ? -13.655 -13.538 10.623 1.00 80.31 290 ARG A CA 1
ATOM 2363 C C . ARG A 1 290 ? -13.114 -12.118 10.849 1.00 80.31 290 ARG A C 1
ATOM 2365 O O . ARG A 1 290 ? -13.279 -11.267 9.971 1.00 80.31 290 ARG A O 1
ATOM 2372 N N . PRO A 1 291 ? -12.385 -11.858 11.955 1.00 87.00 291 PRO A N 1
ATOM 2373 C CA . PRO A 1 291 ? -11.640 -10.614 12.130 1.00 87.00 291 PRO A CA 1
ATOM 2374 C C . PRO A 1 291 ? -10.581 -10.448 11.036 1.00 87.00 291 PRO A C 1
ATOM 2376 O O . PRO A 1 291 ? -9.818 -11.370 10.743 1.00 87.00 291 PRO A O 1
ATOM 2379 N N . ARG A 1 292 ? -10.514 -9.257 10.444 1.00 88.56 292 ARG A N 1
ATOM 2380 C CA . ARG A 1 292 ? -9.563 -8.905 9.384 1.00 88.56 292 ARG A CA 1
ATOM 2381 C C . ARG A 1 292 ? -8.516 -7.958 9.921 1.00 88.56 292 ARG A C 1
ATOM 2383 O O . ARG A 1 292 ? -8.842 -6.973 10.574 1.00 88.56 292 ARG A O 1
ATOM 2390 N N . PHE A 1 293 ? -7.258 -8.226 9.619 1.00 90.25 293 PHE A N 1
ATOM 2391 C CA . PHE A 1 293 ? -6.175 -7.369 10.072 1.00 90.25 293 PHE A CA 1
ATOM 2392 C C . PHE A 1 293 ? -6.221 -5.975 9.452 1.00 90.25 293 PHE A C 1
ATOM 2394 O O . PHE A 1 293 ? -6.509 -5.800 8.265 1.00 90.25 293 PHE A O 1
ATOM 2401 N N . VAL A 1 294 ? -5.877 -4.986 10.268 1.00 92.25 294 VAL A N 1
ATOM 2402 C CA . VAL A 1 294 ? -5.832 -3.577 9.893 1.00 92.25 294 VAL A CA 1
ATOM 2403 C C . VAL A 1 294 ? -4.411 -3.038 10.003 1.00 92.25 294 VAL A C 1
ATOM 2405 O O . VAL A 1 294 ? -3.935 -2.414 9.053 1.00 92.25 294 VAL A O 1
ATOM 2408 N N . ALA A 1 295 ? -3.743 -3.264 11.137 1.00 92.06 295 ALA A N 1
ATOM 2409 C CA . ALA A 1 295 ? -2.409 -2.739 11.419 1.00 92.06 295 ALA A CA 1
ATOM 2410 C C . ALA A 1 295 ? -1.694 -3.536 12.524 1.00 92.06 295 ALA A C 1
ATOM 2412 O O . ALA A 1 295 ? -2.345 -4.088 13.402 1.00 92.06 295 ALA A O 1
ATOM 2413 N N . GLU A 1 296 ? -0.362 -3.551 12.497 1.00 90.00 296 GLU A N 1
ATOM 2414 C CA . GLU A 1 296 ? 0.514 -4.185 13.493 1.00 90.00 296 GLU A CA 1
ATOM 2415 C C . GLU A 1 296 ? 0.489 -3.447 14.832 1.00 90.00 296 GLU A C 1
ATOM 2417 O O . GLU A 1 296 ? 0.669 -4.053 15.877 1.00 90.00 296 GLU A O 1
ATOM 2422 N N . ASP A 1 297 ? 0.280 -2.131 14.795 1.00 93.38 297 ASP A N 1
ATOM 2423 C CA . ASP A 1 297 ? 0.238 -1.286 15.979 1.00 93.38 297 ASP A CA 1
ATOM 2424 C C . ASP A 1 297 ? -0.588 -0.014 15.724 1.00 93.38 297 ASP A C 1
ATOM 2426 O O . ASP A 1 297 ? -0.981 0.310 14.591 1.00 93.38 297 ASP A O 1
ATOM 2430 N N . PHE A 1 298 ? -0.836 0.745 16.792 1.00 94.88 298 PHE A N 1
ATOM 2431 C CA . PHE A 1 298 ? -1.622 1.975 16.729 1.00 94.88 298 PHE A CA 1
ATOM 2432 C C . PHE A 1 298 ? -0.969 3.081 15.879 1.00 94.88 298 PHE A C 1
ATOM 2434 O O . PHE A 1 298 ? -1.665 3.867 15.231 1.00 94.88 298 PHE A O 1
ATOM 2441 N N . GLN A 1 299 ? 0.362 3.144 15.814 1.00 92.94 299 GLN A N 1
ATOM 2442 C CA . GLN A 1 299 ? 1.075 4.152 15.023 1.00 92.94 299 GLN A CA 1
ATOM 2443 C C . GLN A 1 299 ? 1.005 3.839 13.529 1.00 92.94 299 GLN A C 1
ATOM 2445 O O . GLN A 1 299 ? 0.789 4.738 12.708 1.00 92.94 299 GLN A O 1
ATOM 2450 N N . GLN A 1 300 ? 1.113 2.564 13.157 1.00 91.25 300 GLN A N 1
ATOM 2451 C CA . GLN A 1 300 ? 0.811 2.105 11.814 1.00 91.25 300 GLN A CA 1
ATOM 2452 C C . GLN A 1 300 ? -0.652 2.414 11.488 1.00 91.25 300 GLN A C 1
ATOM 2454 O O . GLN A 1 300 ? -0.898 3.035 10.453 1.00 91.25 300 GLN A O 1
ATOM 2459 N N . PHE A 1 301 ? -1.604 2.085 12.368 1.00 94.06 301 PHE A N 1
ATOM 2460 C CA . PHE A 1 301 ? -3.025 2.380 12.163 1.00 94.06 301 PHE A CA 1
ATOM 2461 C C . PHE A 1 301 ? -3.289 3.864 11.898 1.00 94.06 301 PHE A C 1
ATOM 2463 O O . PHE A 1 301 ? -3.997 4.200 10.951 1.00 94.06 301 PHE A O 1
ATOM 2470 N N . ARG A 1 302 ? -2.640 4.780 12.622 1.00 93.44 302 ARG A N 1
ATOM 2471 C CA . ARG A 1 302 ? -2.729 6.221 12.332 1.00 93.44 302 ARG A CA 1
ATOM 2472 C C . ARG A 1 302 ? -2.217 6.597 10.943 1.00 93.44 302 ARG A C 1
ATOM 2474 O O . ARG A 1 302 ? -2.735 7.535 10.344 1.00 93.44 302 ARG A O 1
ATOM 2481 N N . ARG A 1 303 ? -1.226 5.885 10.402 1.00 90.81 303 ARG A N 1
ATOM 2482 C CA . ARG A 1 303 ? -0.603 6.164 9.091 1.00 90.81 303 ARG A CA 1
ATOM 2483 C C . ARG A 1 303 ? -1.354 5.562 7.906 1.00 90.81 303 ARG A C 1
ATOM 2485 O O . ARG A 1 303 ? -1.472 6.218 6.869 1.00 90.81 303 ARG A O 1
ATOM 2492 N N . ILE A 1 304 ? -1.861 4.333 8.046 1.00 89.06 304 ILE A N 1
ATOM 2493 C CA . ILE A 1 304 ? -2.547 3.589 6.967 1.00 89.06 304 ILE A CA 1
ATOM 2494 C C . ILE A 1 304 ? -4.068 3.532 7.116 1.00 89.06 304 ILE A C 1
ATOM 2496 O O . ILE A 1 304 ? -4.762 3.190 6.152 1.00 89.06 304 ILE A O 1
ATOM 2500 N N . GLY A 1 305 ? -4.591 3.909 8.283 1.00 92.31 305 GLY A N 1
ATOM 2501 C CA . GLY A 1 305 ? -6.010 3.877 8.612 1.00 92.31 305 GLY A CA 1
ATOM 2502 C C . GLY A 1 305 ? -6.573 2.474 8.456 1.00 92.31 305 GLY A C 1
ATOM 2503 O O . GLY A 1 305 ? -5.943 1.483 8.808 1.00 92.31 305 GLY A O 1
ATOM 2504 N N . VAL A 1 306 ? -7.744 2.393 7.836 1.00 91.38 306 VAL A N 1
ATOM 2505 C CA . VAL A 1 306 ? -8.482 1.141 7.617 1.00 91.38 306 VAL A CA 1
ATOM 2506 C C . VAL A 1 306 ? -8.193 0.521 6.246 1.00 91.38 306 VAL A C 1
ATOM 2508 O O . VAL A 1 306 ? -8.956 -0.297 5.742 1.00 91.38 306 VAL A O 1
ATOM 2511 N N . THR A 1 307 ? -7.090 0.914 5.594 1.00 88.50 307 THR A N 1
ATOM 2512 C CA . THR A 1 307 ? -6.812 0.497 4.210 1.00 88.50 307 THR A CA 1
ATOM 2513 C C . THR A 1 307 ? -6.733 -1.019 4.059 1.00 88.50 307 THR A C 1
ATOM 2515 O O . THR A 1 307 ? -7.363 -1.573 3.157 1.00 88.50 307 THR A O 1
ATOM 2518 N N . GLN A 1 308 ? -6.003 -1.677 4.963 1.00 87.44 308 GLN A N 1
ATOM 2519 C CA . GLN A 1 308 ? -5.780 -3.125 4.928 1.00 87.44 308 GLN A CA 1
ATOM 2520 C C . GLN A 1 308 ? -7.056 -3.928 5.181 1.00 87.44 308 GLN A C 1
ATOM 2522 O O . GLN A 1 308 ? -7.159 -5.040 4.676 1.00 87.44 308 GLN A O 1
ATOM 2527 N N . TYR A 1 309 ? -8.047 -3.347 5.867 1.00 88.69 309 TYR A N 1
ATOM 2528 C CA . TYR A 1 309 ? -9.350 -3.982 6.052 1.00 88.69 309 TYR A CA 1
ATOM 2529 C C . TYR A 1 309 ? -10.075 -4.199 4.719 1.00 88.69 309 TYR A C 1
ATOM 2531 O O . TYR A 1 309 ? -10.675 -5.244 4.484 1.00 88.69 309 TYR A O 1
ATOM 2539 N N . TYR A 1 310 ? -10.018 -3.200 3.833 1.00 86.62 310 TYR A N 1
ATOM 2540 C CA . TYR A 1 310 ? -10.692 -3.255 2.539 1.00 86.62 310 TYR A CA 1
ATOM 2541 C C . TYR A 1 310 ? -9.842 -3.922 1.462 1.00 86.62 310 TYR A C 1
ATOM 2543 O O . TYR A 1 310 ? -10.376 -4.591 0.575 1.00 86.62 310 TYR A O 1
ATOM 2551 N N . LYS A 1 311 ? -8.535 -3.631 1.439 1.00 86.56 311 LYS A N 1
ATOM 2552 C CA . LYS A 1 311 ? -7.638 -4.015 0.343 1.00 86.56 311 LYS A CA 1
ATOM 2553 C C . LYS A 1 311 ? -6.219 -4.220 0.844 1.00 86.56 311 LYS A C 1
ATOM 2555 O O . LYS A 1 311 ? -5.611 -3.304 1.391 1.00 86.56 311 LYS A O 1
ATOM 2560 N N . SER A 1 312 ? -5.648 -5.360 0.480 1.00 87.06 312 SER A N 1
ATOM 2561 C CA . SER A 1 312 ? -4.212 -5.598 0.564 1.00 87.06 312 SER A CA 1
ATOM 2562 C C . SER A 1 312 ? -3.563 -5.485 -0.812 1.00 87.06 312 SER A C 1
ATOM 2564 O O . SER A 1 312 ? -4.137 -5.842 -1.847 1.00 87.06 312 SER A O 1
ATOM 2566 N N . TYR A 1 313 ? -2.341 -4.968 -0.816 1.00 89.88 313 TYR A N 1
ATOM 2567 C CA . TYR A 1 313 ? -1.476 -4.896 -1.994 1.00 89.88 313 TYR A CA 1
ATOM 2568 C C . TYR A 1 313 ? -0.114 -5.543 -1.741 1.00 89.88 313 TYR A C 1
ATOM 2570 O O . TYR A 1 313 ? 0.743 -5.497 -2.618 1.00 89.88 313 TYR A O 1
ATOM 2578 N N . VAL A 1 314 ? 0.086 -6.105 -0.546 1.00 90.75 314 VAL A N 1
ATOM 2579 C CA . VAL A 1 314 ? 1.366 -6.627 -0.076 1.00 90.75 314 VAL A CA 1
ATOM 2580 C C . VAL A 1 314 ? 1.351 -8.145 -0.166 1.00 90.75 314 VAL A C 1
ATOM 2582 O O . VAL A 1 314 ? 0.526 -8.797 0.471 1.00 90.75 314 VAL A O 1
ATOM 2585 N N . PHE A 1 315 ? 2.276 -8.675 -0.952 1.00 91.38 315 PHE A N 1
ATOM 2586 C CA . PHE A 1 315 ? 2.639 -10.081 -1.007 1.00 91.38 315 PHE A CA 1
ATOM 2587 C C . PHE A 1 315 ? 3.712 -10.348 0.045 1.00 91.38 315 PHE A C 1
ATOM 2589 O O . PHE A 1 315 ? 4.627 -9.537 0.209 1.00 91.38 315 PHE A O 1
ATOM 2596 N N . ARG A 1 316 ? 3.589 -11.462 0.762 1.00 89.81 316 ARG A N 1
ATOM 2597 C CA . ARG A 1 316 ? 4.511 -11.875 1.823 1.00 89.81 316 ARG A CA 1
ATOM 2598 C C . ARG A 1 316 ? 4.986 -13.290 1.544 1.00 89.81 316 ARG A C 1
ATOM 2600 O O . ARG A 1 316 ? 4.218 -14.079 1.001 1.00 89.81 316 ARG A O 1
ATOM 2607 N N . ARG A 1 317 ? 6.219 -13.608 1.950 1.00 87.75 317 ARG A N 1
ATOM 2608 C CA . ARG A 1 317 ? 6.729 -14.990 1.900 1.00 87.75 317 ARG A CA 1
ATOM 2609 C C . ARG A 1 317 ? 5.846 -15.925 2.721 1.00 87.75 317 ARG A C 1
ATOM 2611 O O . ARG A 1 317 ? 5.394 -16.948 2.224 1.00 87.75 317 ARG A O 1
ATOM 2618 N N . GLU A 1 318 ? 5.573 -15.526 3.954 1.00 85.69 318 GLU A N 1
ATOM 2619 C CA . GLU A 1 318 ? 4.622 -16.188 4.837 1.00 85.69 318 GLU A CA 1
ATOM 2620 C C . GLU A 1 318 ? 3.404 -15.282 4.947 1.00 85.69 318 GLU A C 1
ATOM 2622 O O . GLU A 1 318 ? 3.473 -14.192 5.519 1.00 85.69 318 GLU A O 1
ATOM 2627 N N . GLN A 1 319 ? 2.305 -15.688 4.315 1.00 77.56 319 GLN A N 1
ATOM 2628 C CA . GLN A 1 319 ? 1.057 -14.944 4.368 1.00 77.56 319 GLN A CA 1
ATOM 2629 C C . GLN A 1 319 ? 0.275 -15.382 5.614 1.00 77.56 319 GLN A C 1
ATOM 2631 O O . GLN A 1 319 ? -0.171 -16.529 5.662 1.00 77.56 319 GLN A O 1
ATOM 2636 N N . PRO A 1 320 ? 0.051 -14.493 6.598 1.00 75.25 320 PRO A N 1
ATOM 2637 C CA . PRO A 1 320 ? -0.788 -14.828 7.740 1.00 75.25 320 PRO A CA 1
ATOM 2638 C C . PRO A 1 320 ? -2.227 -15.102 7.292 1.00 75.25 320 PRO A C 1
ATOM 2640 O O . PRO A 1 320 ? -2.744 -14.393 6.427 1.00 75.25 320 PRO A O 1
ATOM 2643 N N . GLU A 1 321 ? -2.908 -16.063 7.920 1.00 73.88 321 GLU A N 1
ATOM 2644 C CA . GLU A 1 321 ? -4.294 -16.433 7.568 1.00 73.88 321 GLU A CA 1
ATOM 2645 C C . GLU A 1 321 ? -5.277 -15.257 7.648 1.00 73.88 321 GLU A C 1
ATOM 2647 O O . GLU A 1 321 ? -6.266 -15.191 6.922 1.00 73.88 321 GLU A O 1
ATOM 2652 N N . TRP A 1 322 ? -4.997 -14.305 8.535 1.00 70.31 322 TRP A N 1
ATOM 2653 C CA . TRP A 1 322 ? -5.812 -13.115 8.756 1.00 70.31 322 TRP A CA 1
ATOM 2654 C C . TRP A 1 322 ? -5.541 -11.978 7.765 1.00 70.31 322 TRP A C 1
ATOM 2656 O O . TRP A 1 322 ? -6.267 -10.979 7.753 1.00 70.31 322 TRP A O 1
ATOM 2666 N N . ALA A 1 323 ? -4.471 -12.071 6.974 1.00 74.00 323 ALA A N 1
ATOM 2667 C CA . ALA A 1 323 ? -4.063 -11.016 6.063 1.00 74.00 323 ALA A CA 1
ATOM 2668 C C . ALA A 1 323 ? -4.748 -11.212 4.714 1.00 74.00 323 ALA A C 1
ATOM 2670 O O . ALA A 1 323 ? -4.552 -12.232 4.050 1.00 74.00 323 ALA A O 1
ATOM 2671 N N . LEU A 1 324 ? -5.482 -10.193 4.256 1.00 80.12 324 LEU A N 1
ATOM 2672 C CA . LEU A 1 324 ? -6.066 -10.226 2.920 1.00 80.12 324 LEU A CA 1
ATOM 2673 C C . LEU A 1 324 ? -4.982 -10.466 1.866 1.00 80.12 324 LEU A C 1
ATOM 2675 O O . LEU A 1 324 ? -3.928 -9.815 1.846 1.00 80.12 324 LEU A O 1
ATOM 2679 N N . LEU A 1 325 ? -5.276 -11.390 0.960 1.00 82.25 325 LEU A N 1
ATOM 2680 C CA . LEU A 1 325 ? -4.450 -11.633 -0.207 1.00 82.25 325 LEU A CA 1
ATOM 2681 C C . LEU A 1 325 ? -4.639 -10.493 -1.215 1.00 82.25 325 LEU A C 1
ATOM 2683 O O . LEU A 1 325 ? -5.775 -10.086 -1.492 1.00 82.25 325 LEU A O 1
ATOM 2687 N N . PRO A 1 326 ? -3.555 -9.971 -1.810 1.00 86.94 326 PRO A N 1
ATOM 2688 C CA . PRO A 1 326 ? -3.689 -9.093 -2.957 1.00 86.94 326 PRO A CA 1
ATOM 2689 C C . PRO A 1 326 ? -4.413 -9.816 -4.098 1.00 86.94 326 PRO A C 1
ATOM 2691 O O . PRO A 1 326 ? -4.105 -10.958 -4.422 1.00 86.94 326 PRO A O 1
ATOM 2694 N N . THR A 1 327 ? -5.349 -9.136 -4.762 1.00 85.06 327 THR A N 1
ATOM 2695 C CA . THR A 1 327 ? -6.091 -9.714 -5.897 1.00 85.06 327 THR A CA 1
ATOM 2696 C C . THR A 1 327 ? -5.127 -10.192 -6.998 1.00 85.06 327 THR A C 1
ATOM 2698 O O . THR A 1 327 ? -4.381 -9.347 -7.524 1.00 85.06 327 THR A O 1
ATOM 2701 N N . CYS A 1 328 ? -5.145 -11.485 -7.382 1.00 83.62 328 CYS A N 1
ATOM 2702 C CA . CYS A 1 328 ? -4.302 -11.977 -8.491 1.00 83.62 328 CYS A CA 1
ATOM 2703 C C . CYS A 1 328 ? -4.643 -11.209 -9.770 1.00 83.62 328 CYS A C 1
ATOM 2705 O O . CYS A 1 328 ? -5.808 -10.933 -10.075 1.00 83.62 328 CYS A O 1
ATOM 2707 N N . HIS A 1 329 ? -3.603 -10.864 -10.524 1.00 79.62 329 HIS A N 1
ATOM 2708 C CA . HIS A 1 329 ? -3.720 -10.124 -11.772 1.00 79.62 329 HIS A CA 1
ATOM 2709 C C . HIS A 1 329 ? -4.351 -10.936 -12.920 1.00 79.62 329 HIS A C 1
ATOM 2711 O O . HIS A 1 329 ? -4.852 -10.335 -13.867 1.00 79.62 329 HIS A O 1
ATOM 2717 N N . LEU A 1 330 ? -4.361 -12.269 -12.824 1.00 78.12 330 LEU A N 1
ATOM 2718 C CA . LEU A 1 330 ? -5.026 -13.172 -13.769 1.00 78.12 330 LEU A CA 1
ATOM 2719 C C . LEU A 1 330 ? -6.520 -13.362 -13.472 1.00 78.12 330 LEU A C 1
ATOM 2721 O O . LEU A 1 330 ? -7.242 -13.838 -14.340 1.00 78.12 330 LEU A O 1
ATOM 2725 N N . SER A 1 331 ? -6.997 -12.948 -12.292 1.00 78.31 331 SER A N 1
ATOM 2726 C CA . SER A 1 331 ? -8.403 -13.126 -11.915 1.00 78.31 331 SER A CA 1
ATOM 2727 C C . SER A 1 331 ? -9.352 -12.277 -12.766 1.00 78.31 331 SER A C 1
ATOM 2729 O O . SER A 1 331 ? -9.083 -11.105 -13.075 1.00 78.31 331 SER A O 1
ATOM 2731 N N . ARG A 1 332 ? -10.545 -12.813 -13.042 1.00 75.69 332 ARG A N 1
ATOM 2732 C CA . ARG A 1 332 ? -11.654 -12.066 -13.662 1.00 75.69 332 ARG A CA 1
ATOM 2733 C C . ARG A 1 332 ? -11.970 -10.731 -12.968 1.00 75.69 332 ARG A C 1
ATOM 2735 O O . ARG A 1 332 ? -12.258 -9.742 -13.644 1.00 75.69 332 ARG A O 1
ATOM 2742 N N . MET A 1 333 ? -11.899 -10.669 -11.638 1.00 75.88 333 MET A N 1
ATOM 2743 C CA . MET A 1 333 ? -12.157 -9.434 -10.879 1.00 75.88 333 MET A CA 1
ATOM 2744 C C . MET A 1 333 ? -11.127 -8.346 -11.191 1.00 75.88 333 MET A C 1
ATOM 2746 O O . MET A 1 333 ? -11.480 -7.190 -11.445 1.00 75.88 333 MET A O 1
ATOM 2750 N N . PHE A 1 334 ? -9.843 -8.713 -11.233 1.00 78.62 334 PHE A N 1
ATOM 2751 C CA . PHE A 1 334 ? -8.791 -7.792 -11.651 1.00 78.62 334 PHE A CA 1
ATOM 2752 C C . PHE A 1 334 ? -8.973 -7.367 -13.111 1.00 78.62 334 PHE A C 1
ATOM 2754 O O . PHE A 1 334 ? -8.815 -6.184 -13.432 1.00 78.62 334 PHE A O 1
ATOM 2761 N N . TYR A 1 335 ? -9.384 -8.302 -13.976 1.00 72.12 335 TYR A N 1
ATOM 2762 C CA . TYR A 1 335 ? -9.693 -8.038 -15.379 1.00 72.12 335 TYR A CA 1
ATOM 2763 C C . TYR A 1 335 ? -10.774 -6.951 -15.515 1.00 72.12 335 TYR A C 1
ATOM 2765 O O . TYR A 1 335 ? -10.561 -5.928 -16.170 1.00 72.12 335 TYR A O 1
ATOM 2773 N N . GLN A 1 336 ? -11.918 -7.119 -14.854 1.00 73.81 336 GLN A N 1
ATOM 2774 C CA . GLN A 1 336 ? -13.025 -6.158 -14.917 1.00 73.81 336 GLN A CA 1
ATOM 2775 C C . GLN A 1 336 ? -12.633 -4.780 -14.374 1.00 73.81 336 GLN A C 1
ATOM 2777 O O . GLN A 1 336 ? -12.965 -3.756 -14.974 1.00 73.81 336 GLN A O 1
ATOM 2782 N N . LYS A 1 337 ? -11.882 -4.749 -13.266 1.00 77.81 337 LYS A N 1
ATOM 2783 C CA . LYS A 1 337 ? -11.399 -3.509 -12.646 1.00 77.81 337 LYS A CA 1
ATOM 2784 C C . LYS A 1 337 ? -10.508 -2.700 -13.588 1.00 77.81 337 LYS A C 1
ATOM 2786 O O . LYS A 1 337 ? -10.668 -1.487 -13.692 1.00 77.81 337 LYS A O 1
ATOM 2791 N N . THR A 1 338 ? -9.557 -3.363 -14.236 1.00 73.25 338 THR A N 1
ATOM 2792 C CA . THR A 1 338 ? -8.542 -2.703 -15.069 1.00 73.25 338 THR A CA 1
ATOM 2793 C C . THR A 1 338 ? -9.018 -2.452 -16.497 1.00 73.25 338 THR A C 1
ATOM 2795 O O . THR A 1 338 ? -8.510 -1.538 -17.129 1.00 73.25 338 THR A O 1
ATOM 2798 N N . TRP A 1 339 ? -10.022 -3.184 -17.001 1.00 67.31 339 TRP A N 1
ATOM 2799 C CA . TRP A 1 339 ? -10.631 -2.915 -18.314 1.00 67.31 339 TRP A CA 1
ATOM 2800 C C . TRP A 1 339 ? -11.147 -1.475 -18.414 1.00 67.31 339 TRP A C 1
ATOM 2802 O O . TRP A 1 339 ? -10.802 -0.754 -19.338 1.00 67.31 339 TRP A O 1
ATOM 2812 N N . ARG A 1 340 ? -11.850 -1.003 -17.377 1.00 64.38 340 ARG A N 1
ATOM 2813 C CA . ARG A 1 340 ? -12.346 0.385 -17.284 1.00 64.38 340 ARG A CA 1
ATOM 2814 C C . ARG A 1 340 ? -11.239 1.447 -17.215 1.00 64.38 340 ARG A C 1
ATOM 2816 O O . ARG A 1 340 ? -11.527 2.634 -17.289 1.00 64.38 340 ARG A O 1
ATOM 2823 N N . GLN A 1 341 ? -9.995 1.036 -16.977 1.00 61.56 341 GLN A N 1
ATOM 2824 C CA . GLN A 1 341 ? -8.825 1.916 -16.906 1.00 61.56 341 GLN A CA 1
ATOM 2825 C C . GLN A 1 341 ? -7.995 1.872 -18.197 1.00 61.56 341 GLN A C 1
ATOM 2827 O O . GLN A 1 341 ? -7.115 2.710 -18.370 1.00 61.56 341 GLN A O 1
ATOM 2832 N N . ALA A 1 342 ? -8.259 0.895 -19.069 1.00 52.94 342 ALA A N 1
ATOM 2833 C CA . ALA A 1 342 ? -7.403 0.507 -20.182 1.00 52.94 342 ALA A CA 1
ATOM 2834 C C . ALA A 1 342 ? -7.836 1.069 -21.543 1.00 52.94 342 ALA A C 1
ATOM 2836 O O . ALA A 1 342 ? -7.120 0.851 -22.515 1.00 52.94 342 ALA A O 1
ATOM 2837 N N . ASP A 1 343 ? -8.921 1.851 -21.616 1.00 51.34 343 ASP A N 1
ATOM 2838 C CA . ASP A 1 343 ? -9.369 2.508 -22.861 1.00 51.34 343 ASP A CA 1
ATOM 2839 C C . ASP A 1 343 ? -8.290 3.419 -23.501 1.00 51.34 343 ASP A C 1
ATOM 2841 O O . ASP A 1 343 ? -8.467 3.899 -24.616 1.00 51.34 343 ASP A O 1
ATOM 2845 N N . ALA A 1 344 ? -7.150 3.641 -22.831 1.00 55.34 344 ALA A N 1
ATOM 2846 C CA . ALA A 1 344 ? -6.034 4.455 -23.306 1.00 55.34 344 ALA A CA 1
ATOM 2847 C C . ALA A 1 344 ? -4.679 3.718 -23.463 1.00 55.34 344 ALA A C 1
ATOM 2849 O O . ALA A 1 344 ? -3.708 4.377 -23.833 1.00 55.34 344 ALA A O 1
ATOM 2850 N N . ASP A 1 345 ? -4.570 2.407 -23.192 1.00 70.31 345 ASP A N 1
ATOM 2851 C CA . ASP A 1 345 ? -3.289 1.671 -23.280 1.00 70.31 345 ASP A CA 1
ATOM 2852 C C . ASP A 1 345 ? -3.437 0.318 -24.001 1.00 70.31 345 ASP A C 1
ATOM 2854 O O . ASP A 1 345 ? -3.687 -0.733 -23.408 1.00 70.31 345 ASP A O 1
ATOM 2858 N N . VAL A 1 346 ? -3.277 0.358 -25.326 1.00 68.12 346 VAL A N 1
ATOM 2859 C CA . VAL A 1 346 ? -3.404 -0.810 -26.213 1.00 68.12 346 VAL A CA 1
ATOM 2860 C C . VAL A 1 346 ? -2.331 -1.867 -25.927 1.00 68.12 346 VAL A C 1
ATOM 2862 O O . VAL A 1 346 ? -2.614 -3.059 -26.027 1.00 68.12 346 VAL A O 1
ATOM 2865 N N . LEU A 1 347 ? -1.119 -1.465 -25.527 1.00 66.62 347 LEU A N 1
ATOM 2866 C CA . LEU A 1 347 ? -0.037 -2.407 -25.221 1.00 66.62 347 LEU A CA 1
ATOM 2867 C C . LEU A 1 347 ? -0.350 -3.215 -23.965 1.00 66.62 347 LEU A C 1
ATOM 2869 O O . LEU A 1 347 ? -0.146 -4.432 -23.959 1.00 66.62 347 LEU A O 1
ATOM 2873 N N . PHE A 1 348 ? -0.930 -2.568 -22.952 1.00 73.62 348 PHE A N 1
ATOM 2874 C CA . PHE A 1 348 ? -1.421 -3.249 -21.756 1.00 73.62 348 PHE A CA 1
ATOM 2875 C C . PHE A 1 348 ? -2.455 -4.311 -22.127 1.00 73.62 348 PHE A C 1
ATOM 2877 O O . PHE A 1 348 ? -2.388 -5.450 -21.663 1.00 73.62 348 PHE A O 1
ATOM 2884 N N . LEU A 1 349 ? -3.414 -3.943 -22.984 1.00 70.75 349 LEU A N 1
ATOM 2885 C CA . LEU A 1 349 ? -4.481 -4.838 -23.424 1.00 70.75 349 LEU A CA 1
ATOM 2886 C C . LEU A 1 349 ? -3.942 -6.038 -24.213 1.00 70.75 349 LEU A C 1
ATOM 2888 O O . LEU A 1 349 ? -4.407 -7.155 -23.983 1.00 70.75 349 LEU A O 1
ATOM 2892 N N . ILE A 1 350 ? -2.955 -5.832 -25.093 1.00 70.38 350 ILE A N 1
ATOM 2893 C CA . ILE A 1 350 ? -2.319 -6.903 -25.876 1.00 70.38 350 ILE A CA 1
ATOM 2894 C C . ILE A 1 350 ? -1.547 -7.857 -24.963 1.00 70.38 350 ILE A C 1
ATOM 2896 O O . ILE A 1 350 ? -1.848 -9.051 -24.955 1.00 70.38 350 ILE A O 1
ATOM 2900 N N . ALA A 1 351 ? -0.612 -7.342 -24.155 1.00 70.81 351 ALA A N 1
ATOM 2901 C CA . ALA A 1 351 ? 0.204 -8.170 -23.262 1.00 70.81 351 ALA A CA 1
ATOM 2902 C C . ALA A 1 351 ? -0.671 -9.011 -22.323 1.00 70.81 351 ALA A C 1
ATOM 2904 O O . ALA A 1 351 ? -0.443 -10.203 -22.125 1.00 70.81 351 ALA A O 1
ATOM 2905 N N . ARG A 1 352 ? -1.748 -8.410 -21.818 1.00 72.75 352 ARG A N 1
ATOM 2906 C CA . ARG A 1 352 ? -2.729 -9.085 -20.974 1.00 72.75 352 ARG A CA 1
ATOM 2907 C C . ARG A 1 352 ? -3.561 -10.133 -21.712 1.00 72.75 352 ARG A C 1
ATOM 2909 O O . ARG A 1 352 ? -3.910 -11.153 -21.121 1.00 72.75 352 ARG A O 1
ATOM 2916 N N . ASN A 1 353 ? -3.945 -9.889 -22.965 1.00 69.94 353 ASN A N 1
ATOM 2917 C CA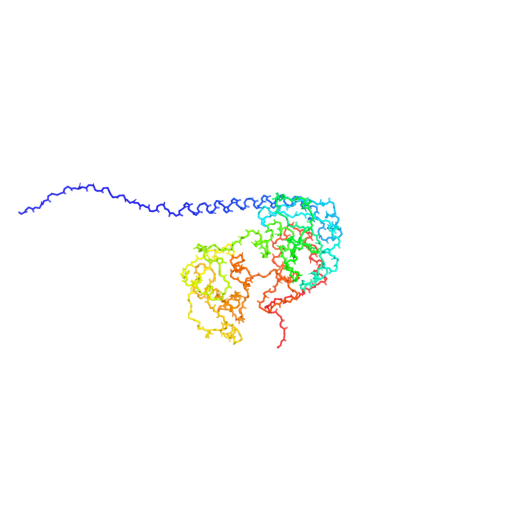 . ASN A 1 353 ? -4.667 -10.882 -23.762 1.00 69.94 353 ASN A CA 1
ATOM 2918 C C . ASN A 1 353 ? -3.792 -12.118 -24.004 1.00 69.94 353 ASN A C 1
ATOM 2920 O O . ASN A 1 353 ? -4.275 -13.244 -23.892 1.00 69.94 353 ASN A O 1
ATOM 2924 N N . ASP A 1 354 ? -2.502 -11.909 -24.260 1.00 73.62 354 ASP A N 1
ATOM 2925 C CA . ASP A 1 354 ? -1.533 -12.991 -24.419 1.00 73.62 354 ASP A CA 1
ATOM 2926 C C . ASP A 1 354 ? -1.329 -13.771 -23.116 1.00 73.62 354 ASP A C 1
ATOM 2928 O O . ASP A 1 354 ? -1.344 -15.002 -23.137 1.00 73.62 354 ASP A O 1
ATOM 2932 N N . GLU A 1 355 ? -1.209 -13.090 -21.972 1.00 73.38 355 GLU A N 1
ATOM 2933 C CA . GLU A 1 355 ? -1.157 -13.749 -20.661 1.00 73.38 355 GLU A CA 1
ATOM 2934 C C . GLU A 1 355 ? -2.415 -14.572 -20.381 1.00 73.38 355 GLU A C 1
ATOM 2936 O O . GLU A 1 355 ? -2.303 -15.709 -19.942 1.00 73.38 355 GLU A O 1
ATOM 2941 N N . ARG A 1 356 ? -3.613 -14.053 -20.678 1.00 70.06 356 ARG A N 1
ATOM 2942 C CA . ARG A 1 356 ? -4.870 -14.782 -20.443 1.00 70.06 356 ARG A CA 1
ATOM 2943 C C . ARG A 1 356 ? -5.026 -15.998 -21.354 1.00 70.06 356 ARG A C 1
ATOM 2945 O O . ARG A 1 356 ? -5.594 -16.998 -20.930 1.00 70.06 356 ARG A O 1
ATOM 2952 N N . LYS A 1 357 ? -4.533 -15.928 -22.594 1.00 71.38 357 LYS A N 1
ATOM 2953 C CA . LYS A 1 357 ? -4.476 -17.093 -23.491 1.00 71.38 357 LYS A CA 1
ATOM 2954 C C . LYS A 1 357 ? -3.522 -18.164 -22.958 1.00 71.38 357 LYS A C 1
ATOM 2956 O O . LYS A 1 357 ? -3.825 -19.344 -23.078 1.00 71.38 357 LYS A O 1
ATOM 2961 N N . LYS A 1 358 ? -2.387 -17.753 -22.382 1.00 68.88 358 LYS A N 1
ATOM 2962 C CA . LYS A 1 358 ? -1.374 -18.655 -21.806 1.00 68.88 358 LYS A CA 1
ATOM 2963 C C . LYS A 1 358 ? -1.793 -19.232 -20.450 1.00 68.88 358 LYS A C 1
ATOM 2965 O O . LYS A 1 358 ? -1.485 -20.381 -20.161 1.00 68.88 358 LYS A O 1
ATOM 2970 N N . PHE A 1 359 ? -2.504 -18.445 -19.649 1.00 63.94 359 PHE A N 1
ATOM 2971 C CA . PHE A 1 359 ? -2.948 -18.773 -18.297 1.00 63.94 359 PHE A CA 1
ATOM 2972 C C . PHE A 1 359 ? -4.446 -18.453 -18.158 1.00 63.94 359 PHE A C 1
ATOM 2974 O O . PHE A 1 359 ? -4.812 -17.409 -17.602 1.00 63.94 359 PHE A O 1
ATOM 2981 N N . PRO A 1 360 ? -5.332 -19.303 -18.709 1.00 60.50 360 PRO A N 1
ATOM 2982 C CA . PRO A 1 360 ? -6.772 -19.099 -18.608 1.00 60.50 360 PRO A CA 1
ATOM 2983 C C . PRO A 1 360 ? -7.202 -19.157 -17.137 1.00 60.50 360 PRO A C 1
ATOM 2985 O O . PRO A 1 360 ? -7.049 -20.189 -16.499 1.00 60.50 360 PRO A O 1
ATOM 2988 N N . ASP A 1 361 ? -7.680 -18.016 -16.620 1.00 58.38 361 ASP A N 1
ATOM 2989 C CA . ASP A 1 361 ? -8.201 -17.785 -15.258 1.00 58.38 361 ASP A CA 1
ATOM 2990 C C . ASP A 1 361 ? -7.516 -18.662 -14.191 1.00 58.38 361 ASP A C 1
ATOM 2992 O O . ASP A 1 361 ? -8.078 -19.625 -13.669 1.00 58.38 361 ASP A O 1
ATOM 2996 N N . ALA A 1 362 ? -6.261 -18.332 -13.868 1.00 54.34 362 ALA A N 1
ATOM 2997 C CA . ALA A 1 362 ? -5.603 -18.888 -12.693 1.00 54.34 362 ALA A CA 1
ATOM 2998 C C . ALA A 1 362 ? -6.302 -18.342 -11.443 1.00 54.34 362 ALA A C 1
ATOM 3000 O O . ALA A 1 362 ? -5.912 -17.311 -10.901 1.00 54.34 362 ALA A O 1
ATOM 3001 N N . GLY A 1 363 ? -7.375 -19.023 -11.047 1.00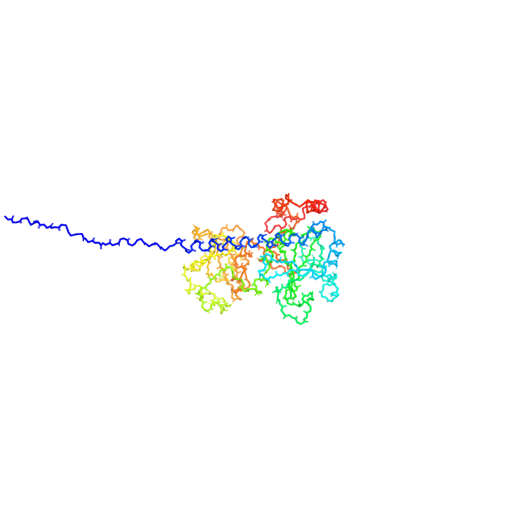 44.06 363 GLY A N 1
ATOM 3002 C CA . GLY A 1 363 ? -8.044 -18.903 -9.767 1.00 44.06 363 GLY A CA 1
ATOM 3003 C C . GLY A 1 363 ? -8.452 -17.482 -9.386 1.00 44.06 363 GLY A C 1
ATOM 3004 O O . GLY A 1 363 ? -7.686 -16.702 -8.814 1.00 44.06 363 GLY A O 1
ATOM 3005 N N . THR A 1 364 ? -9.755 -17.249 -9.419 1.00 39.50 364 THR A N 1
ATOM 3006 C CA . THR A 1 364 ? -10.462 -16.796 -8.218 1.00 39.50 364 THR A CA 1
ATOM 3007 C C . THR A 1 364 ? -10.133 -17.693 -7.010 1.00 39.50 364 THR A C 1
ATOM 3009 O O . THR A 1 364 ? -11.014 -18.205 -6.351 1.00 39.50 364 THR A O 1
ATOM 3012 N N . ARG A 1 365 ? -8.870 -17.753 -6.557 1.00 37.91 365 ARG A N 1
ATOM 3013 C CA . ARG A 1 365 ? -8.620 -17.751 -5.109 1.00 37.91 365 ARG A CA 1
ATOM 3014 C C . ARG A 1 365 ? -8.800 -16.323 -4.625 1.00 37.91 365 ARG A C 1
ATOM 3016 O O . ARG A 1 365 ? -7.919 -15.668 -4.080 1.00 37.91 365 ARG A O 1
ATOM 3023 N N . SER A 1 366 ? -9.995 -15.822 -4.895 1.00 33.62 366 SER A N 1
ATOM 3024 C CA . SER A 1 366 ? -10.665 -14.991 -3.939 1.00 33.62 366 SER A CA 1
ATOM 3025 C C . SER A 1 366 ? -10.582 -15.755 -2.619 1.00 33.62 366 SER A C 1
ATOM 3027 O O . SER A 1 366 ? -10.825 -16.960 -2.583 1.00 33.62 366 SER A O 1
ATOM 3029 N N . ALA A 1 367 ? -10.285 -15.071 -1.523 1.00 36.41 367 ALA A N 1
ATOM 3030 C CA . ALA A 1 367 ? -10.606 -15.604 -0.203 1.00 36.41 367 ALA A CA 1
ATOM 3031 C C . ALA A 1 367 ? -12.133 -15.834 -0.023 1.00 36.41 367 ALA A C 1
ATOM 3033 O O . ALA A 1 367 ? -12.582 -16.113 1.075 1.00 36.41 367 ALA A O 1
ATOM 3034 N N . VAL A 1 368 ? -12.920 -15.721 -1.099 1.00 35.28 368 VAL A N 1
ATOM 3035 C CA . VAL A 1 368 ? -14.357 -15.921 -1.218 1.00 35.28 368 VAL A CA 1
ATOM 3036 C C . VAL A 1 368 ? -14.608 -16.742 -2.501 1.00 35.28 368 VAL A C 1
ATOM 3038 O O . VAL A 1 368 ? -14.647 -16.179 -3.594 1.00 35.28 368 VAL A O 1
ATOM 3041 N N . HIS A 1 369 ? -14.747 -18.062 -2.339 1.00 32.38 369 HIS A N 1
ATOM 3042 C CA . HIS A 1 369 ? -15.217 -19.080 -3.303 1.00 32.38 369 HIS A CA 1
ATOM 3043 C C . HIS A 1 369 ? -14.296 -19.569 -4.444 1.00 32.38 369 HIS A C 1
ATOM 3045 O O . HIS A 1 369 ? -14.065 -18.864 -5.420 1.00 32.38 369 HIS A O 1
ATOM 3051 N N . ASP A 1 370 ? -13.855 -20.833 -4.314 1.00 25.97 370 ASP A N 1
ATOM 3052 C CA . ASP A 1 370 ? -14.152 -21.983 -5.207 1.00 25.97 370 ASP A CA 1
ATOM 3053 C C . ASP A 1 370 ? -13.706 -23.285 -4.468 1.00 25.97 370 ASP A C 1
ATOM 3055 O O . ASP A 1 370 ? -12.508 -23.496 -4.291 1.00 25.97 370 ASP A O 1
ATOM 3059 N N . VAL A 1 371 ? -14.579 -23.986 -3.711 1.00 28.81 371 VAL A N 1
ATOM 3060 C CA . VAL A 1 371 ? -15.539 -25.072 -4.094 1.00 28.81 371 VAL A CA 1
ATOM 3061 C C . VAL A 1 371 ? -14.784 -26.410 -4.338 1.00 28.81 371 VAL A C 1
ATOM 3063 O O . VAL A 1 371 ? -13.772 -26.418 -5.023 1.00 28.81 371 VAL A O 1
ATOM 3066 N N . VAL A 1 372 ? -15.107 -27.555 -3.707 1.00 25.44 372 VAL A N 1
ATOM 3067 C CA . VAL A 1 372 ? -16.136 -28.546 -4.110 1.00 25.44 372 VAL A CA 1
ATOM 3068 C C . VAL A 1 372 ? -16.312 -29.630 -3.014 1.00 25.44 372 VAL A C 1
ATOM 3070 O O . VAL A 1 372 ? -15.330 -30.265 -2.634 1.00 25.44 372 VAL A O 1
ATOM 3073 N N . ARG A 1 373 ? -17.593 -29.915 -2.711 1.00 30.25 373 ARG A N 1
ATOM 3074 C CA . ARG A 1 373 ? -18.234 -31.032 -1.971 1.00 30.25 373 ARG A CA 1
ATOM 3075 C C . ARG A 1 373 ? -18.398 -30.913 -0.463 1.00 30.25 373 ARG A C 1
ATOM 3077 O O . ARG A 1 373 ? -17.412 -31.106 0.273 1.00 30.25 373 ARG A O 1
#

Radius of gyration: 25.81 Å; chains: 1; bounding box: 88×87×62 Å

pLDDT: mean 78.1, std 18.85, range [25.09, 96.56]

Foldseek 3Di:
DDDDDDDDDDDDDDPPDPPPDVVVVVVVVVVVVVLLVVLVVLLVQLCVVCVQCLVCLLPVVSLLVVLVVCAQPWRAASPPHQKTFGRHNPPVCDDCDQVLQVLQQVLAPDHKGKDWRGWMDGHPPDDPDDRRDDDQLIWTWIAINLAFIWTDHNVASFKIFGCALHPSRCRSRPRLQPLVSLVVVVAFQWDDPDPCLVVFWFLVSLQVVLVVQAQPWTAGPPPHQKIKHFHDDDPPCVLQPDPVQSVVQVQWDWTTWMDHPPDDPLQTWTWTAHRRAWIWTFRSPDPVRHTAGQGSHSSSCRRNPRVQVVAHRMRGPDDDPRGADHDRCLAPVVVVVCVVVCPPRVSSVVSNVVVCVVPVHPDPPPCDDDDDD

Organism: Homo sapiens (NCBI:txid9606)